Protein AF-A0A0D8XFW4-F1 (afdb_monomer)

Structure (mmCIF, N/CA/C/O backbone):
data_AF-A0A0D8XFW4-F1
#
_entry.id   AF-A0A0D8XFW4-F1
#
loop_
_atom_site.group_PDB
_atom_site.id
_atom_site.type_symbol
_atom_site.label_atom_id
_atom_site.label_alt_id
_atom_site.label_comp_id
_atom_site.label_asym_id
_atom_site.label_entity_id
_atom_site.label_seq_id
_atom_site.pdbx_PDB_ins_code
_atom_site.Cartn_x
_atom_site.Cartn_y
_atom_site.Cartn_z
_atom_site.occupancy
_atom_site.B_iso_or_equiv
_atom_site.auth_seq_id
_atom_site.auth_comp_id
_atom_site.auth_asym_id
_atom_site.auth_atom_id
_atom_site.pdbx_PDB_model_num
ATOM 1 N N . MET A 1 1 ? -18.608 -43.214 110.102 1.00 55.38 1 MET A N 1
ATOM 2 C CA . MET A 1 1 ? -19.696 -42.332 109.625 1.00 55.38 1 MET A CA 1
ATOM 3 C C . MET A 1 1 ? -19.185 -41.129 108.829 1.00 55.38 1 MET A C 1
ATOM 5 O O . MET A 1 1 ? -19.744 -40.874 107.776 1.00 55.38 1 MET A O 1
ATOM 9 N N . GLU A 1 2 ? -18.109 -40.437 109.227 1.00 53.78 2 GLU A N 1
ATOM 10 C CA . GLU A 1 2 ? -17.589 -39.275 108.461 1.00 53.78 2 GLU A CA 1
ATOM 11 C C . GLU A 1 2 ? -17.028 -39.609 107.062 1.00 53.78 2 GLU A C 1
ATOM 13 O O . GLU A 1 2 ? -17.211 -38.836 106.124 1.00 53.78 2 GLU A O 1
ATOM 18 N N . LYS A 1 3 ? -16.398 -40.781 106.877 1.00 59.72 3 LYS A N 1
ATOM 19 C CA . LYS A 1 3 ? -15.856 -41.210 105.569 1.00 59.72 3 LYS A CA 1
ATOM 20 C C . LYS A 1 3 ? -16.930 -41.433 104.490 1.00 59.72 3 LYS A C 1
ATOM 22 O O . LYS A 1 3 ? -16.680 -41.124 103.330 1.00 59.72 3 LYS A O 1
ATOM 27 N N . ASP A 1 4 ? -18.119 -41.912 104.863 1.00 61.69 4 ASP A N 1
ATOM 28 C CA . ASP A 1 4 ? -19.220 -42.155 103.913 1.00 61.69 4 ASP A CA 1
ATOM 29 C C . ASP A 1 4 ? -19.925 -40.866 103.482 1.00 61.69 4 ASP A C 1
ATOM 31 O O . ASP A 1 4 ? -20.300 -40.723 102.319 1.00 61.69 4 ASP A O 1
ATOM 35 N N . LEU A 1 5 ? -20.053 -39.893 104.391 1.00 62.81 5 LEU A N 1
ATOM 36 C CA . LEU A 1 5 ? -20.564 -38.559 104.064 1.00 62.81 5 LEU A CA 1
ATOM 37 C C . LEU A 1 5 ? -19.608 -37.819 103.118 1.00 62.81 5 LEU A C 1
ATOM 39 O O . LEU A 1 5 ? -20.055 -37.250 102.127 1.00 62.81 5 LEU A O 1
ATOM 43 N N . SER A 1 6 ? -18.297 -37.901 103.366 1.00 71.12 6 SER A N 1
ATOM 44 C CA . SER A 1 6 ? -17.272 -37.304 102.498 1.00 71.12 6 SER A CA 1
ATOM 45 C C . SER A 1 6 ? -17.263 -37.912 101.087 1.00 71.12 6 SER A C 1
ATOM 47 O O . SER A 1 6 ? -17.221 -37.185 100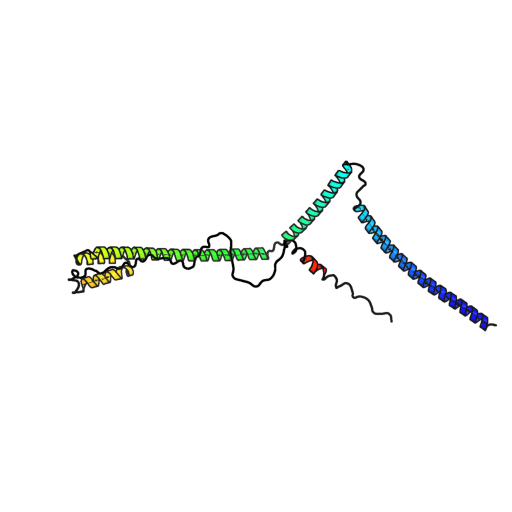.095 1.00 71.12 6 SER A O 1
ATOM 49 N N . ASN A 1 7 ? -17.416 -39.237 100.970 1.00 72.50 7 ASN A N 1
ATOM 50 C CA . ASN A 1 7 ? -17.518 -39.912 99.672 1.00 72.50 7 ASN A CA 1
ATOM 51 C C . ASN A 1 7 ? -18.782 -39.517 98.891 1.00 72.50 7 ASN A C 1
ATOM 53 O O . ASN A 1 7 ? -18.719 -39.329 97.676 1.00 72.50 7 ASN A O 1
ATOM 57 N N . ARG A 1 8 ? -19.924 -39.364 99.573 1.00 75.19 8 ARG A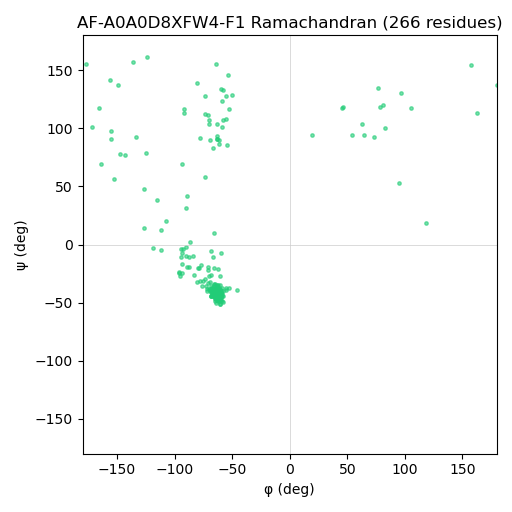 N 1
ATOM 58 C CA . ARG A 1 8 ? -21.192 -38.968 98.942 1.00 75.19 8 ARG A CA 1
ATOM 59 C C . ARG A 1 8 ? -21.154 -37.520 98.449 1.00 75.19 8 ARG A C 1
ATOM 61 O O . ARG A 1 8 ? -21.517 -37.261 97.305 1.00 75.19 8 ARG A O 1
ATOM 68 N N . VAL A 1 9 ? -20.619 -36.611 99.265 1.00 79.06 9 VAL A N 1
ATOM 69 C CA . VAL A 1 9 ? -20.378 -35.211 98.883 1.00 79.06 9 VAL A CA 1
ATOM 70 C C . VAL A 1 9 ? -19.388 -35.132 97.718 1.00 79.06 9 VAL A C 1
ATOM 72 O O . VAL A 1 9 ? -19.630 -34.395 96.769 1.00 79.06 9 VAL A O 1
ATOM 75 N N . GLY A 1 10 ? -18.320 -35.939 97.721 1.00 78.12 10 GLY A N 1
ATOM 76 C CA . GLY A 1 10 ? -17.357 -36.012 96.616 1.00 78.12 10 GLY A CA 1
ATOM 77 C C . GLY A 1 10 ? -17.968 -36.498 95.295 1.00 78.12 10 GLY A C 1
ATOM 78 O O . GLY A 1 10 ? -17.674 -35.941 94.236 1.00 78.12 10 GLY A O 1
ATOM 79 N N . GLN A 1 11 ? -18.865 -37.488 95.340 1.00 82.38 11 GLN A N 1
ATOM 80 C CA . GLN A 1 11 ? -19.599 -37.961 94.160 1.00 82.38 11 GLN A CA 1
ATOM 81 C C . GLN A 1 11 ? -20.588 -36.918 93.624 1.00 82.38 11 GLN A C 1
ATOM 83 O O . GLN A 1 11 ? -20.697 -36.748 92.409 1.00 82.38 11 GLN A O 1
ATOM 88 N N . GLU A 1 12 ? -21.293 -36.201 94.501 1.00 84.94 12 GLU A N 1
ATOM 89 C CA . GLU A 1 12 ? -22.189 -35.108 94.104 1.00 84.94 12 GLU A CA 1
ATOM 90 C C . GLU A 1 12 ? -21.417 -33.936 93.485 1.00 84.94 12 GLU A C 1
ATOM 92 O O . GLU A 1 12 ? -21.826 -33.414 92.447 1.00 84.94 12 GLU A O 1
ATOM 97 N N . LEU A 1 13 ? -20.253 -33.589 94.041 1.00 85.94 13 LEU A N 1
ATOM 98 C CA . LEU A 1 13 ? -19.355 -32.571 93.486 1.00 85.94 13 LEU A CA 1
ATOM 99 C C . LEU A 1 13 ? -18.828 -32.971 92.101 1.00 85.94 13 LEU A C 1
ATOM 101 O O . LEU A 1 13 ? -18.765 -32.135 91.199 1.00 85.94 13 LEU A O 1
ATOM 105 N N . SER A 1 14 ? -18.502 -34.252 91.903 1.00 87.56 14 SER A N 1
ATOM 106 C CA . SER A 1 14 ? -18.076 -34.776 90.600 1.00 87.56 14 SER A CA 1
ATOM 107 C C . SER A 1 14 ? -19.193 -34.683 89.558 1.00 87.56 14 SER A C 1
ATOM 109 O O . SER A 1 14 ? -18.969 -34.158 88.468 1.00 87.56 14 SER A O 1
ATOM 111 N N . LYS A 1 15 ? -20.416 -35.104 89.909 1.00 90.44 15 LYS A N 1
ATOM 112 C CA . LYS A 1 15 ? -21.591 -34.992 89.027 1.00 90.44 15 LYS A CA 1
ATOM 113 C C . LYS A 1 15 ? -21.917 -33.540 88.687 1.00 90.44 15 LYS A C 1
ATOM 115 O O . LYS A 1 15 ? -22.225 -33.225 87.543 1.00 90.44 15 LYS A O 1
ATOM 120 N N . MET A 1 16 ? -21.820 -32.638 89.663 1.00 89.62 16 MET A N 1
ATOM 121 C CA . MET A 1 16 ? -22.050 -31.210 89.446 1.00 89.62 16 MET A CA 1
ATOM 122 C C . MET A 1 16 ? -21.003 -30.607 88.503 1.00 89.62 16 MET A C 1
ATOM 124 O O . MET A 1 16 ? -21.340 -29.806 87.633 1.00 89.62 16 MET A O 1
ATOM 128 N N . LYS A 1 17 ? -19.741 -31.031 88.626 1.00 91.00 17 LYS A N 1
ATOM 129 C CA . LYS A 1 17 ? -18.653 -30.604 87.741 1.00 91.00 17 LYS A CA 1
ATOM 130 C C . LYS A 1 17 ? -18.832 -31.122 86.311 1.00 91.00 17 LYS A C 1
ATOM 132 O O . LYS A 1 17 ? -18.596 -30.372 85.368 1.00 91.00 17 LYS A O 1
ATOM 137 N N . GLU A 1 18 ? -19.284 -32.363 86.142 1.00 91.62 18 GLU A N 1
ATOM 138 C CA . GLU A 1 18 ? -19.646 -32.917 84.829 1.00 91.62 18 GLU A CA 1
ATOM 139 C C . GLU A 1 18 ? -20.817 -32.160 84.196 1.00 91.62 18 GLU A C 1
ATOM 141 O O . GLU A 1 18 ? -20.713 -31.732 83.050 1.00 91.62 18 GLU A O 1
ATOM 146 N N . LEU A 1 19 ? -21.895 -31.908 84.947 1.00 92.62 19 LEU A N 1
ATOM 147 C CA . LEU A 1 19 ? -23.036 -31.124 84.463 1.00 92.62 19 LEU A CA 1
ATOM 148 C C . LEU A 1 19 ? -22.634 -29.699 84.071 1.00 92.62 19 LEU A C 1
ATOM 150 O O . LEU A 1 19 ? -23.070 -29.202 83.034 1.00 92.62 19 LEU A O 1
ATOM 154 N N . TYR A 1 20 ? -21.774 -29.053 84.861 1.00 93.06 20 TYR A N 1
ATOM 155 C CA . TYR A 1 20 ? -21.247 -27.728 84.545 1.00 93.06 20 TYR A CA 1
ATOM 156 C C . TYR A 1 20 ? -20.416 -27.736 83.257 1.00 93.06 20 TYR A C 1
ATOM 158 O O . TYR A 1 20 ? -20.600 -26.874 82.399 1.00 93.06 20 TYR A O 1
ATOM 166 N N . ASN A 1 21 ? -19.533 -28.722 83.087 1.00 91.75 21 ASN A N 1
ATOM 167 C CA . ASN A 1 21 ? -18.728 -28.852 81.874 1.00 91.75 21 ASN A CA 1
ATOM 168 C C . ASN A 1 21 ? -19.597 -29.136 80.642 1.00 91.75 21 ASN A C 1
ATOM 170 O O . ASN A 1 21 ? -19.399 -28.501 79.609 1.00 91.75 21 ASN A O 1
ATOM 174 N N . ASN A 1 22 ? -20.593 -30.016 80.764 1.00 92.62 22 ASN A N 1
ATOM 175 C CA . ASN A 1 22 ? -21.533 -30.320 79.686 1.00 92.62 22 ASN A CA 1
ATOM 176 C C . ASN A 1 22 ? -22.360 -29.086 79.303 1.00 92.62 22 ASN A C 1
ATOM 178 O O . ASN A 1 22 ? -22.476 -28.766 78.124 1.00 92.62 22 ASN A O 1
ATOM 182 N N . SER A 1 23 ? -22.863 -28.345 80.294 1.00 92.06 23 SER A N 1
ATOM 183 C CA . SER A 1 23 ? -23.578 -27.083 80.079 1.00 92.06 23 SER A CA 1
ATOM 184 C C . SER A 1 23 ? -22.691 -26.039 79.393 1.00 92.06 23 SER A C 1
ATOM 186 O O . SER A 1 23 ? -23.100 -25.404 78.427 1.00 92.06 23 SER A O 1
ATOM 188 N N . LYS A 1 24 ? -21.426 -25.919 79.810 1.00 94.31 24 LYS A N 1
ATOM 189 C CA . LYS A 1 24 ? -20.456 -25.004 79.195 1.00 94.31 24 LYS A CA 1
ATOM 190 C C . LYS A 1 24 ? -20.167 -25.347 77.730 1.00 94.31 24 LYS A C 1
ATOM 192 O O . LYS A 1 24 ? -20.006 -24.435 76.923 1.00 94.31 24 LYS A O 1
ATOM 197 N N . VAL A 1 25 ? -20.081 -26.632 77.384 1.00 94.06 25 VAL A N 1
ATOM 198 C CA . VAL A 1 25 ? -19.913 -27.076 75.989 1.00 94.06 25 VAL A CA 1
ATOM 199 C C . VAL A 1 25 ? -21.172 -26.780 75.175 1.00 94.06 25 VAL A C 1
ATOM 201 O O . VAL A 1 25 ? -21.058 -26.220 74.089 1.00 94.06 25 VAL A O 1
ATOM 204 N N . ALA A 1 26 ? -22.357 -27.065 75.722 1.00 93.06 26 ALA A N 1
ATOM 205 C CA . ALA A 1 26 ? -23.628 -26.776 75.061 1.00 93.06 26 ALA A CA 1
ATOM 206 C C . ALA A 1 26 ? -23.821 -25.272 74.800 1.00 93.06 26 ALA A C 1
ATOM 208 O O . ALA A 1 26 ? -24.242 -24.887 73.716 1.00 93.06 26 ALA A O 1
ATOM 209 N N . ILE A 1 27 ? -23.451 -24.408 75.753 1.00 93.69 27 ILE A N 1
ATOM 210 C CA . ILE A 1 27 ? -23.508 -22.948 75.577 1.00 93.69 27 ILE A CA 1
ATOM 211 C C . ILE A 1 27 ? -22.608 -22.504 74.421 1.00 93.69 27 ILE A C 1
ATOM 213 O O . ILE A 1 27 ? -23.045 -21.718 73.589 1.00 93.69 27 ILE A O 1
ATOM 217 N N . LYS A 1 28 ? -21.382 -23.034 74.331 1.00 93.69 28 LYS A N 1
ATOM 218 C CA . LYS A 1 28 ? -20.471 -22.706 73.224 1.00 93.69 28 LYS A CA 1
ATOM 219 C C . LYS A 1 28 ? -21.018 -23.149 71.869 1.00 93.69 28 LYS A C 1
ATOM 221 O O . LYS A 1 28 ? -20.931 -22.389 70.915 1.00 93.69 28 LYS A O 1
ATOM 226 N N . GLN A 1 29 ? -21.591 -24.350 71.798 1.00 93.50 29 GLN A N 1
ATOM 227 C CA . GLN A 1 29 ? -22.217 -24.853 70.572 1.00 93.50 29 GLN A CA 1
ATOM 228 C C . GLN A 1 29 ? -23.387 -23.965 70.140 1.00 93.50 29 GLN A C 1
ATOM 230 O O . GLN A 1 29 ? -23.445 -23.553 68.989 1.00 93.50 29 GLN A O 1
ATOM 235 N N . LEU A 1 30 ? -24.266 -23.594 71.075 1.00 93.69 30 LEU A N 1
ATOM 236 C CA . LEU A 1 30 ? -25.388 -22.694 70.795 1.00 93.69 30 LEU A CA 1
ATOM 237 C C . LEU A 1 30 ? -24.931 -21.296 70.359 1.00 93.69 30 LEU A C 1
ATOM 239 O O . LEU A 1 30 ? -25.583 -20.658 69.537 1.00 93.69 30 LEU A O 1
ATOM 243 N N . GLU A 1 31 ? -23.824 -20.799 70.906 1.00 94.06 31 GLU A N 1
ATOM 244 C CA . GLU A 1 31 ? -23.258 -19.500 70.540 1.00 94.06 31 GLU A CA 1
ATOM 245 C C . GLU A 1 31 ? -22.663 -19.518 69.123 1.00 94.06 31 GLU A C 1
ATOM 247 O O . GLU A 1 31 ? -22.862 -18.580 68.350 1.00 94.06 31 GLU A O 1
ATOM 252 N N . GLU A 1 32 ? -22.015 -20.619 68.743 1.00 93.56 32 GLU A N 1
ATOM 253 C CA . GLU A 1 32 ? -21.506 -20.839 67.390 1.00 93.56 32 GLU A CA 1
ATOM 254 C C . GLU A 1 32 ? -22.642 -21.017 66.371 1.00 93.56 32 GLU A C 1
ATOM 256 O O . GLU A 1 32 ? -22.640 -20.365 65.326 1.00 93.56 32 GLU A O 1
ATOM 261 N N . GLU A 1 33 ? -23.670 -21.803 66.706 1.00 94.62 33 GLU A N 1
ATOM 262 C CA . GLU A 1 33 ? -24.884 -21.940 65.893 1.00 94.62 33 GLU A CA 1
ATOM 263 C C . GLU A 1 33 ? -25.594 -20.596 65.705 1.00 94.62 33 GLU A C 1
ATOM 265 O O . GLU A 1 33 ? -26.004 -20.267 64.592 1.00 94.62 33 GLU A O 1
ATOM 270 N N . LYS A 1 34 ? -25.697 -19.782 66.762 1.00 94.56 34 LYS A N 1
ATOM 271 C CA . LYS A 1 34 ? -26.276 -18.435 66.694 1.00 94.56 34 LYS A CA 1
ATOM 272 C C . LYS A 1 34 ? -25.499 -17.531 65.735 1.00 94.56 34 LYS A C 1
ATOM 274 O O . LYS A 1 34 ? -26.121 -16.808 64.959 1.00 94.56 34 LYS A O 1
ATOM 279 N N . ASN A 1 35 ? -24.168 -17.562 65.775 1.00 93.88 35 ASN A N 1
ATOM 280 C CA . ASN A 1 35 ? -23.339 -16.758 64.875 1.00 93.88 35 ASN A CA 1
ATOM 281 C C . ASN A 1 35 ? -23.513 -17.198 63.417 1.00 93.88 35 ASN A C 1
ATOM 283 O O . ASN A 1 35 ? -23.766 -16.358 62.557 1.00 93.88 35 ASN A O 1
ATOM 287 N N . GLN A 1 36 ? -23.504 -18.508 63.155 1.00 94.31 36 GLN A N 1
ATOM 288 C CA . GLN A 1 36 ? -23.774 -19.047 61.818 1.00 94.31 36 GLN A CA 1
ATOM 289 C C . GLN A 1 36 ? -25.176 -18.678 61.315 1.00 94.31 36 GLN A C 1
ATOM 291 O O . GLN A 1 36 ? -25.368 -18.407 60.128 1.00 94.31 36 GLN A O 1
ATOM 296 N N . LEU A 1 37 ? -26.176 -18.673 62.201 1.00 94.25 37 LEU A N 1
ATOM 297 C CA . LEU A 1 37 ? -27.531 -18.263 61.846 1.00 94.25 37 LEU A CA 1
ATOM 298 C C . LEU A 1 37 ? -27.594 -16.770 61.509 1.00 94.25 37 LEU A C 1
ATOM 300 O O . LEU A 1 37 ? -28.244 -16.407 60.534 1.00 94.25 37 LEU A O 1
ATOM 304 N N . ASN A 1 38 ? -26.901 -15.922 62.271 1.00 94.50 38 ASN A N 1
ATOM 305 C CA . ASN A 1 38 ? -26.831 -14.486 62.007 1.00 94.50 38 ASN A CA 1
ATOM 306 C C . ASN A 1 38 ? -26.165 -14.182 60.659 1.00 94.50 38 ASN A C 1
ATOM 308 O O . ASN A 1 38 ? -26.711 -13.397 59.890 1.00 94.50 38 ASN A O 1
ATOM 312 N N . GLU A 1 39 ? -25.052 -14.844 60.334 1.00 94.56 39 GLU A N 1
ATOM 313 C CA . GLU A 1 39 ? -24.395 -14.701 59.027 1.00 94.56 39 GLU A CA 1
ATOM 314 C C . GLU A 1 39 ? -25.327 -15.111 57.880 1.00 94.56 39 GLU A C 1
ATOM 316 O O . GLU A 1 39 ? -25.438 -14.403 56.879 1.00 94.56 39 GLU A O 1
ATOM 321 N N . LYS A 1 40 ? -26.062 -16.222 58.036 1.00 95.25 40 LYS A N 1
ATOM 322 C CA . LYS A 1 40 ? -27.068 -16.647 57.049 1.00 95.25 40 LYS A CA 1
ATOM 323 C C . LYS A 1 40 ? -28.202 -15.640 56.914 1.00 95.25 40 LYS A C 1
ATOM 325 O O . LYS A 1 40 ? -28.654 -15.392 55.802 1.00 95.25 40 LYS A O 1
ATOM 330 N N . VAL A 1 41 ? -28.674 -15.066 58.019 1.00 94.75 41 VAL A N 1
ATOM 331 C CA . VAL A 1 41 ? -29.709 -14.025 57.998 1.00 94.75 41 VAL A CA 1
ATOM 332 C C . VAL A 1 41 ? -29.204 -12.790 57.258 1.00 94.75 41 VAL A C 1
ATOM 334 O O . VAL A 1 41 ? -29.941 -12.241 56.443 1.00 94.75 41 VAL A O 1
ATOM 337 N N . GLU A 1 42 ? -27.961 -12.374 57.481 1.00 94.12 42 GLU A N 1
ATOM 338 C CA . GLU A 1 42 ? -27.367 -11.216 56.811 1.00 94.12 42 GLU A CA 1
ATOM 339 C C . GLU A 1 42 ? -27.180 -11.460 55.304 1.00 94.12 42 GLU A C 1
ATOM 341 O O . GLU A 1 42 ? -27.575 -10.627 54.486 1.00 94.12 42 GLU A O 1
ATOM 346 N N . GLN A 1 43 ? -26.687 -12.643 54.923 1.00 93.88 43 GLN A N 1
ATOM 347 C CA . GLN A 1 43 ? -26.580 -13.064 53.521 1.00 93.88 43 GLN A CA 1
ATOM 348 C C . GLN A 1 43 ? -27.946 -13.107 52.830 1.00 93.88 43 GLN A C 1
ATOM 350 O O . GLN A 1 43 ? -28.124 -12.478 51.787 1.00 93.88 43 GLN A O 1
ATOM 355 N N . LEU A 1 44 ? -28.929 -13.784 53.430 1.00 93.69 44 LEU A N 1
ATOM 356 C CA . LEU A 1 44 ? -30.284 -13.872 52.882 1.00 93.69 44 LEU A CA 1
ATOM 357 C C . LEU A 1 44 ? -30.957 -12.499 52.800 1.00 93.69 44 LEU A C 1
ATOM 359 O O . LEU A 1 44 ? -31.695 -1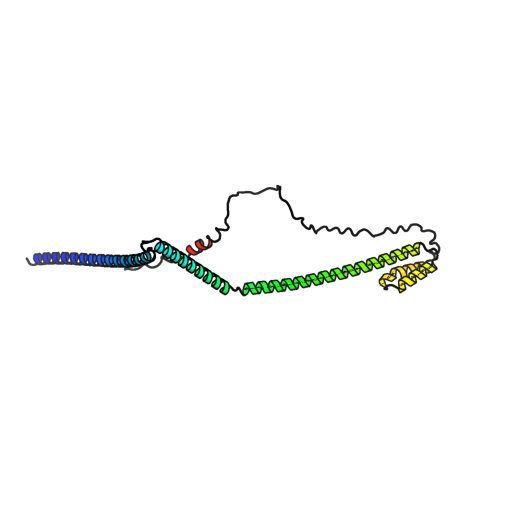2.243 51.855 1.00 93.69 44 LEU A O 1
ATOM 363 N N . SER A 1 45 ? -30.688 -11.599 53.748 1.00 91.44 45 SER A N 1
ATOM 364 C CA . SER A 1 45 ? -31.203 -10.224 53.706 1.00 91.44 45 SER A CA 1
ATOM 365 C C . SER A 1 45 ? -30.608 -9.434 52.537 1.00 91.44 45 SER A C 1
ATOM 367 O O . SER A 1 45 ? -31.327 -8.709 51.852 1.00 91.44 45 SER A O 1
ATOM 369 N N . SER A 1 46 ? -29.312 -9.610 52.265 1.00 91.38 46 SER A N 1
ATOM 370 C CA . SER A 1 46 ? -28.637 -9.006 51.109 1.00 91.38 46 SER A CA 1
ATOM 371 C C . SER A 1 46 ? -29.177 -9.543 49.781 1.00 91.38 46 SER A C 1
ATOM 373 O O . SER A 1 46 ? -29.476 -8.775 48.866 1.00 91.38 46 SER A O 1
ATOM 375 N N . GLU A 1 47 ? -29.358 -10.861 49.674 1.00 89.44 47 GLU A N 1
ATOM 376 C CA . GLU A 1 47 ? -29.966 -11.485 48.496 1.00 89.44 47 GLU A CA 1
ATOM 377 C C . GLU A 1 47 ? -31.416 -11.040 48.296 1.00 89.44 47 GLU A C 1
ATOM 379 O O . GLU A 1 47 ? -31.825 -10.780 47.166 1.00 89.44 47 GLU A O 1
ATOM 384 N N . PHE A 1 48 ? -32.181 -10.893 49.380 1.00 86.25 48 PHE A N 1
ATOM 385 C CA . PHE A 1 48 ? -33.559 -10.420 49.331 1.00 86.25 48 PHE A CA 1
ATOM 386 C C . PHE A 1 48 ? -33.669 -8.986 48.799 1.00 86.25 48 PHE A C 1
ATOM 388 O O . PHE A 1 48 ? -34.533 -8.721 47.965 1.00 86.25 48 PHE A O 1
ATOM 395 N N . GLU A 1 49 ? -32.796 -8.064 49.220 1.00 84.56 49 GLU A N 1
ATOM 396 C CA . GLU A 1 49 ? -32.805 -6.694 48.682 1.00 84.56 49 GLU A CA 1
ATOM 397 C C . GLU A 1 49 ? -32.428 -6.659 47.193 1.00 84.56 49 GLU A C 1
ATOM 399 O O . GLU A 1 49 ? -33.098 -5.977 46.421 1.00 84.56 49 GLU A O 1
ATOM 404 N N . LYS A 1 50 ? -31.465 -7.475 46.743 1.00 85.50 50 LYS A N 1
ATOM 405 C CA . LYS A 1 50 ? -31.170 -7.617 45.302 1.00 85.50 50 LYS A CA 1
ATOM 406 C C . LYS A 1 50 ? -32.367 -8.165 44.522 1.00 85.50 50 LYS A C 1
ATOM 408 O O . LYS A 1 50 ? -32.745 -7.632 43.485 1.00 85.50 50 LYS A O 1
ATOM 413 N N . LEU A 1 51 ? -33.015 -9.202 45.050 1.00 83.69 51 LEU A N 1
ATOM 414 C CA . LEU A 1 51 ? -34.219 -9.787 44.453 1.00 83.69 51 LEU A CA 1
ATOM 415 C C . LEU A 1 51 ? -35.372 -8.788 44.364 1.00 83.69 51 LEU A C 1
ATOM 417 O O . LEU A 1 51 ? -36.149 -8.833 43.417 1.00 83.69 51 LEU A O 1
ATOM 421 N N . LYS A 1 52 ? -35.495 -7.892 45.339 1.00 78.94 52 LYS A N 1
ATOM 422 C CA . LYS A 1 52 ? -36.498 -6.827 45.363 1.00 78.94 52 LYS A CA 1
ATOM 423 C C . LYS A 1 52 ? -36.210 -5.735 44.330 1.00 78.94 52 LYS A C 1
ATOM 425 O O . LYS A 1 52 ? -37.159 -5.187 43.776 1.00 78.94 52 LYS A O 1
ATOM 430 N N . GLU A 1 53 ? -34.942 -5.449 44.036 1.00 74.56 53 GLU A N 1
ATOM 431 C CA . GLU A 1 53 ? -34.550 -4.585 42.913 1.00 74.56 53 GLU A CA 1
ATOM 432 C C . GLU A 1 53 ? -34.877 -5.227 41.553 1.00 74.56 53 GLU A C 1
ATOM 434 O O . GLU A 1 53 ? -35.352 -4.540 40.644 1.00 74.56 53 GLU A O 1
ATOM 439 N N . ASP A 1 54 ? -34.703 -6.547 41.438 1.00 70.94 54 ASP A N 1
ATOM 440 C CA . ASP A 1 54 ? -34.999 -7.324 40.225 1.00 70.94 54 ASP A CA 1
ATOM 441 C C . ASP A 1 54 ? -36.493 -7.655 40.051 1.00 70.94 54 ASP A C 1
ATOM 443 O O . ASP A 1 54 ? -36.960 -7.971 38.946 1.00 70.94 54 ASP A O 1
ATOM 447 N N . GLN A 1 55 ? -37.275 -7.596 41.133 1.00 69.06 55 GLN A N 1
ATOM 448 C CA . GLN A 1 55 ? -38.696 -7.908 41.102 1.00 69.06 55 GLN A CA 1
ATOM 449 C C . GLN A 1 55 ? -39.455 -6.807 40.359 1.00 69.06 55 GLN A C 1
ATOM 451 O O . GLN A 1 55 ? -39.628 -5.684 40.833 1.00 69.06 55 GLN A O 1
ATOM 456 N N . ARG A 1 56 ? -39.972 -7.153 39.176 1.00 64.31 56 ARG A N 1
ATOM 457 C CA . ARG A 1 56 ? -40.833 -6.250 38.408 1.00 64.31 56 ARG A CA 1
ATOM 458 C C . ARG A 1 56 ? -42.079 -5.884 39.230 1.00 64.31 56 ARG A C 1
ATOM 460 O O . ARG A 1 56 ? -42.727 -6.792 39.760 1.00 64.31 56 ARG A O 1
ATOM 467 N N . PRO A 1 57 ? -42.463 -4.596 39.297 1.00 66.88 57 PRO A N 1
ATOM 468 C CA . PRO A 1 57 ? -43.725 -4.189 39.900 1.00 66.88 57 PRO A CA 1
ATOM 469 C C . PRO A 1 57 ? -44.900 -4.947 39.276 1.00 66.88 57 PRO A C 1
ATOM 471 O O . PRO A 1 57 ? -44.895 -5.246 38.080 1.00 66.88 57 PRO A O 1
ATOM 474 N N . SER A 1 58 ? -45.923 -5.244 40.078 1.00 65.31 58 SER A N 1
ATOM 475 C CA . SER A 1 58 ? -47.155 -5.870 39.590 1.00 65.31 58 SER A CA 1
ATOM 476 C C . SER A 1 58 ? -47.793 -4.992 38.511 1.00 65.31 58 SER A C 1
ATOM 478 O O . SER A 1 58 ? -48.403 -3.974 38.822 1.00 65.31 58 SER A O 1
ATOM 480 N N . ILE A 1 59 ? -47.703 -5.428 37.257 1.00 62.28 59 ILE A N 1
ATOM 481 C CA . ILE A 1 59 ? -48.315 -4.770 36.103 1.00 62.28 59 ILE A CA 1
ATOM 482 C C . ILE A 1 59 ? -49.833 -4.953 36.199 1.00 62.28 59 ILE A C 1
ATOM 484 O O . ILE A 1 59 ? -50.346 -6.054 36.001 1.00 62.28 59 ILE A O 1
ATOM 488 N N . ARG A 1 60 ? -50.561 -3.885 36.529 1.00 68.75 60 ARG A N 1
ATOM 489 C CA . ARG A 1 60 ? -52.031 -3.863 36.598 1.00 68.75 60 ARG A CA 1
ATOM 490 C C . ARG A 1 60 ? -52.651 -3.388 35.291 1.00 68.75 60 ARG A C 1
ATOM 492 O O . ARG A 1 60 ? -53.797 -3.727 35.004 1.00 68.75 60 ARG A O 1
ATOM 499 N N . THR A 1 61 ? -51.906 -2.624 34.494 1.00 76.75 61 THR A N 1
ATOM 500 C CA . THR A 1 61 ? -52.372 -2.083 33.212 1.00 76.75 61 THR A CA 1
ATOM 501 C C . THR A 1 61 ? -51.324 -2.213 32.105 1.00 76.75 61 THR A C 1
ATOM 503 O O . THR A 1 61 ? -50.121 -2.271 32.348 1.00 76.75 61 THR A O 1
ATOM 506 N N . GLU A 1 62 ? -51.777 -2.211 30.850 1.00 81.06 62 GLU A N 1
ATOM 507 C CA . GLU A 1 62 ? -50.896 -2.242 29.672 1.00 81.06 62 GLU A CA 1
ATOM 508 C C . GLU A 1 62 ? -49.957 -1.018 29.603 1.00 81.06 62 GLU A C 1
ATOM 510 O O . GLU A 1 62 ? -48.852 -1.104 29.070 1.00 81.06 62 GLU A O 1
ATOM 515 N N . LEU A 1 63 ? -50.355 0.119 30.187 1.00 84.75 63 LEU A N 1
ATOM 516 C CA . LEU A 1 63 ? -49.516 1.317 30.264 1.00 84.75 63 LEU A CA 1
ATOM 517 C C . LEU A 1 63 ? -48.295 1.099 31.170 1.00 84.75 63 LEU A C 1
ATOM 519 O O . LEU A 1 63 ? -47.178 1.440 30.785 1.00 84.75 63 LEU A O 1
ATOM 523 N N . GLU A 1 64 ? -48.492 0.480 32.334 1.00 81.06 64 GLU A N 1
ATOM 524 C CA . GLU A 1 64 ? -47.407 0.128 33.261 1.00 81.06 64 GLU A CA 1
ATOM 525 C C . GLU A 1 64 ? -46.458 -0.901 32.638 1.00 81.06 64 GLU A C 1
ATOM 527 O O . GLU A 1 64 ? -45.241 -0.790 32.782 1.00 81.06 64 GLU A O 1
ATOM 532 N N . ARG A 1 65 ? -46.997 -1.853 31.860 1.00 81.75 65 ARG A N 1
ATOM 533 C CA . ARG A 1 65 ? -46.187 -2.819 31.101 1.00 81.75 65 ARG A CA 1
ATOM 534 C C . ARG A 1 65 ? -45.242 -2.121 30.133 1.00 81.75 65 ARG A C 1
ATOM 536 O O . ARG A 1 65 ? -44.060 -2.453 30.079 1.00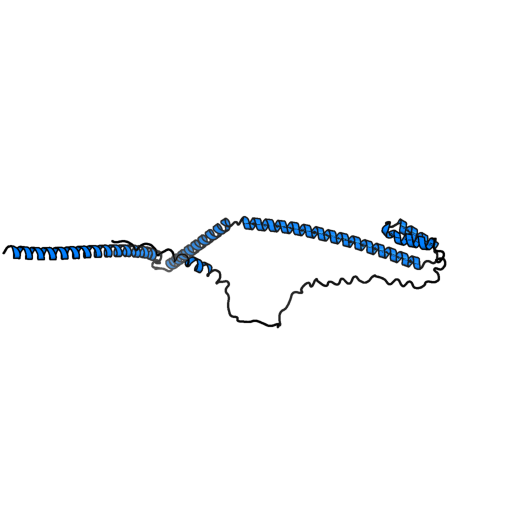 81.75 65 ARG A O 1
ATOM 543 N N . ARG A 1 66 ? -45.771 -1.170 29.358 1.00 86.75 66 ARG A N 1
ATOM 544 C CA . ARG A 1 66 ? -44.989 -0.404 28.382 1.00 86.75 66 ARG A CA 1
ATOM 545 C C . ARG A 1 66 ? -43.964 0.490 29.060 1.00 86.75 66 ARG A C 1
ATOM 547 O O . ARG A 1 66 ? -42.856 0.598 28.553 1.00 86.75 66 ARG A O 1
ATOM 554 N N . TYR A 1 67 ? -44.313 1.098 30.192 1.00 88.75 67 TYR A N 1
ATOM 555 C CA . TYR A 1 67 ? -43.384 1.910 30.973 1.00 88.75 67 TYR A CA 1
ATOM 556 C C . TYR A 1 67 ? -42.191 1.086 31.477 1.00 88.75 67 TYR A C 1
ATOM 558 O O . TYR A 1 67 ? -41.047 1.483 31.264 1.00 88.75 67 TYR A O 1
ATOM 566 N N . GLU A 1 68 ? -42.437 -0.086 32.070 1.00 85.69 68 GLU A N 1
ATOM 567 C CA . GLU A 1 68 ? -41.361 -0.955 32.563 1.00 85.69 68 GLU A CA 1
ATOM 568 C C . GLU A 1 68 ? -40.519 -1.561 31.430 1.00 85.69 68 GLU A C 1
ATOM 570 O O . GLU A 1 68 ? -39.298 -1.654 31.559 1.00 85.69 68 GLU A O 1
ATOM 575 N N . ASP A 1 69 ? -41.122 -1.903 30.283 1.00 86.38 69 ASP A N 1
ATOM 576 C CA . ASP A 1 69 ? -40.362 -2.305 29.088 1.00 86.38 69 ASP A CA 1
ATOM 577 C C . ASP A 1 69 ? -39.439 -1.177 28.605 1.00 86.38 69 ASP A C 1
ATOM 579 O O . ASP A 1 69 ? -38.254 -1.399 28.345 1.00 86.38 69 ASP A O 1
ATOM 583 N N . LEU A 1 70 ? -39.954 0.056 28.544 1.00 92.44 70 LEU A N 1
ATOM 584 C CA . LEU A 1 70 ? -39.170 1.214 28.126 1.00 92.44 70 LEU A CA 1
ATOM 585 C C . LEU A 1 70 ? -38.018 1.492 29.096 1.00 92.44 70 LEU A C 1
ATOM 587 O O . LEU A 1 70 ? -36.889 1.709 28.660 1.00 92.44 70 LEU A O 1
ATOM 591 N N . ARG A 1 71 ? -38.291 1.447 30.403 1.00 91.00 71 ARG A N 1
ATOM 592 C CA . ARG A 1 71 ? -37.298 1.631 31.467 1.00 91.00 71 ARG A CA 1
ATOM 593 C C . ARG A 1 71 ? -36.201 0.571 31.393 1.00 91.00 71 ARG A C 1
ATOM 595 O O . ARG A 1 71 ? -35.022 0.915 31.436 1.00 91.00 71 ARG A O 1
ATOM 602 N N . TYR A 1 72 ? -36.565 -0.702 31.236 1.00 89.00 72 TYR A N 1
ATOM 603 C CA . TYR A 1 72 ? -35.600 -1.795 31.107 1.00 89.00 72 TYR A CA 1
ATOM 604 C C . TYR A 1 72 ? -34.720 -1.636 29.859 1.00 89.00 72 TYR A C 1
ATOM 606 O O . TYR A 1 72 ? -33.492 -1.749 29.929 1.00 89.00 72 TYR A O 1
ATOM 614 N N . ARG A 1 73 ? -35.333 -1.316 28.713 1.00 94.12 73 ARG A N 1
ATOM 615 C CA . ARG A 1 73 ? -34.612 -1.066 27.457 1.00 94.12 73 ARG A CA 1
ATOM 616 C C . ARG A 1 73 ? -33.682 0.136 27.566 1.00 94.12 73 ARG A C 1
ATOM 618 O O . ARG A 1 73 ? -32.572 0.077 27.042 1.00 94.12 73 ARG A O 1
ATOM 625 N N . LEU A 1 74 ? -34.111 1.188 28.260 1.00 95.38 74 LEU A N 1
ATOM 626 C CA . LEU A 1 74 ? -33.299 2.371 28.521 1.00 95.38 74 LEU A CA 1
ATOM 627 C C . LEU A 1 74 ? -32.087 2.029 29.391 1.00 95.38 74 LEU A C 1
ATOM 629 O O . LEU A 1 74 ? -30.971 2.335 28.988 1.00 95.38 74 LEU A O 1
ATOM 633 N N . ASN A 1 75 ? -32.273 1.338 30.519 1.00 94.75 75 ASN A N 1
ATOM 634 C CA . ASN A 1 75 ? -31.152 0.913 31.365 1.00 94.75 75 ASN A CA 1
ATOM 635 C C . ASN A 1 75 ? -30.162 0.030 30.599 1.00 94.75 75 ASN A C 1
ATOM 637 O O . ASN A 1 75 ? -28.959 0.272 30.633 1.00 94.75 75 ASN A O 1
ATOM 641 N N . THR A 1 76 ? -30.666 -0.929 29.819 1.00 92.69 76 THR A N 1
ATOM 642 C CA . THR A 1 76 ? -29.820 -1.789 28.978 1.00 92.69 76 THR A CA 1
ATOM 643 C C . THR A 1 76 ? -29.028 -0.977 27.948 1.00 92.69 76 THR A C 1
ATOM 645 O O . THR A 1 76 ? -27.868 -1.279 27.663 1.00 92.69 76 THR A O 1
ATOM 648 N N . ALA A 1 77 ? -29.645 0.051 27.358 1.00 94.88 77 ALA A N 1
ATOM 649 C CA . ALA A 1 77 ? -28.971 0.940 26.420 1.00 94.88 77 ALA A CA 1
ATOM 650 C C . ALA A 1 77 ? -27.898 1.790 27.117 1.00 94.88 77 ALA A C 1
ATOM 652 O O . ALA A 1 77 ? -26.791 1.899 26.594 1.00 94.88 77 ALA A O 1
ATOM 653 N N . LEU A 1 78 ? -28.188 2.328 28.304 1.00 95.69 78 LEU A N 1
ATOM 654 C CA . LEU A 1 78 ? -27.244 3.119 29.096 1.00 95.69 78 LEU A CA 1
ATOM 655 C C . LEU A 1 78 ? -26.023 2.295 29.525 1.00 95.69 78 LEU A C 1
ATOM 657 O O . LEU A 1 78 ? -24.895 2.755 29.371 1.00 95.69 78 LEU A O 1
ATOM 661 N N . GLU A 1 79 ? -26.213 1.049 29.963 1.00 94.25 79 GLU A N 1
ATOM 662 C CA . GLU A 1 79 ? -25.096 0.148 30.276 1.00 94.25 79 GLU A CA 1
ATOM 663 C C . GLU A 1 79 ? -24.219 -0.147 29.054 1.00 94.25 79 GLU A C 1
ATOM 665 O O . GLU A 1 79 ? -22.993 -0.222 29.163 1.00 94.25 79 GLU A O 1
ATOM 670 N N . LYS A 1 80 ? -24.829 -0.322 27.875 1.00 95.06 80 LYS A N 1
ATOM 671 C CA . LYS A 1 80 ? -24.084 -0.515 26.623 1.00 95.06 80 LYS A CA 1
ATOM 672 C C . LYS A 1 80 ? -23.290 0.732 26.243 1.00 95.06 80 LYS A C 1
ATOM 674 O O . LYS A 1 80 ? -22.133 0.594 25.862 1.00 95.06 80 LYS A O 1
ATOM 679 N N . ILE A 1 81 ? -23.882 1.920 26.376 1.00 95.31 81 ILE A N 1
ATOM 680 C CA . ILE A 1 81 ? -23.192 3.196 26.138 1.00 95.31 81 ILE A CA 1
ATOM 681 C C . ILE A 1 81 ? -21.979 3.306 27.059 1.00 95.31 81 ILE A C 1
ATOM 683 O O . ILE A 1 81 ? -20.874 3.500 26.566 1.00 95.31 81 ILE A O 1
ATOM 687 N N . HIS A 1 82 ? -22.154 3.063 28.358 1.00 94.12 82 HIS A N 1
ATOM 688 C CA . HIS A 1 82 ? -21.054 3.136 29.315 1.00 94.12 82 HIS A CA 1
ATOM 689 C C . HIS A 1 82 ? -19.919 2.147 28.992 1.00 94.12 82 HIS A C 1
ATOM 691 O O . HIS A 1 82 ? -18.739 2.493 29.046 1.00 94.12 82 HIS A O 1
ATOM 697 N N . LYS A 1 83 ? -20.256 0.919 28.571 1.00 92.12 83 LYS A N 1
ATOM 698 C CA . LYS A 1 83 ? -19.260 -0.054 28.089 1.00 92.12 83 LYS A CA 1
ATOM 699 C C . LYS A 1 83 ? -18.497 0.459 26.867 1.00 92.12 83 LYS A C 1
ATOM 701 O O . LYS A 1 83 ? -17.280 0.303 26.814 1.00 92.12 83 LYS A O 1
ATOM 706 N N . TYR A 1 84 ? -19.181 1.066 25.897 1.00 94.19 84 TYR A N 1
ATOM 707 C CA . TYR A 1 84 ? -18.518 1.641 24.725 1.00 94.19 84 TYR A CA 1
ATOM 708 C C . TYR A 1 84 ? -17.644 2.844 25.080 1.00 94.19 84 TYR A C 1
ATOM 710 O O . TYR A 1 84 ? -16.547 2.957 24.543 1.00 94.19 84 TYR A O 1
ATOM 718 N N . GLU A 1 85 ? -18.072 3.699 26.006 1.00 92.12 85 GLU A N 1
ATOM 719 C CA . GLU A 1 85 ? -17.267 4.819 26.502 1.00 92.12 85 GLU A CA 1
ATOM 720 C C . GLU A 1 85 ? -15.956 4.337 27.130 1.00 92.12 85 GLU A C 1
ATOM 722 O O . GLU A 1 85 ? -14.898 4.859 26.788 1.00 92.12 85 GLU A O 1
ATOM 727 N N . LEU A 1 86 ? -15.994 3.285 27.956 1.00 88.31 86 LEU A N 1
ATOM 728 C CA . LEU A 1 86 ? -14.790 2.677 28.535 1.00 88.31 86 LEU A CA 1
ATOM 729 C C . LEU A 1 86 ? -13.850 2.106 27.465 1.00 88.31 86 LEU A C 1
ATOM 731 O O . LEU A 1 86 ? -12.635 2.292 27.547 1.00 88.31 86 LEU A O 1
ATOM 735 N N . VAL A 1 87 ? -14.396 1.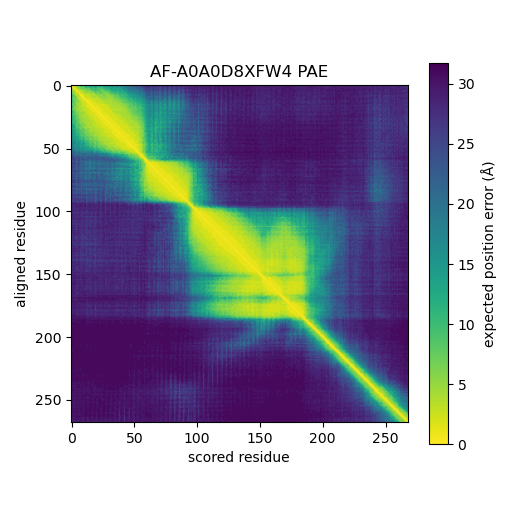444 26.439 1.00 82.19 87 VAL A N 1
ATOM 736 C CA . VAL A 1 87 ? -13.601 0.940 25.307 1.00 82.19 87 VAL A CA 1
ATOM 737 C C . VAL A 1 87 ? -12.970 2.098 24.537 1.00 82.19 87 VAL A C 1
ATOM 739 O O . VAL A 1 87 ? -11.771 2.064 24.272 1.00 82.19 87 VAL A O 1
ATOM 742 N N . ILE A 1 88 ? -13.727 3.154 24.239 1.00 82.31 88 ILE A N 1
ATOM 743 C CA . ILE A 1 88 ? -13.221 4.350 23.555 1.00 82.31 88 ILE A CA 1
ATOM 744 C C . ILE A 1 88 ? -12.146 5.048 24.395 1.00 82.31 88 ILE A C 1
ATOM 746 O O . ILE A 1 88 ? -11.123 5.451 23.851 1.00 82.31 88 ILE A O 1
ATOM 750 N N . GLU A 1 89 ? -12.329 5.180 25.708 1.00 82.62 89 GLU A N 1
ATOM 751 C CA . GLU A 1 89 ? -11.307 5.736 26.596 1.00 82.62 89 GLU A CA 1
ATOM 752 C C . GLU A 1 89 ? -10.046 4.879 26.631 1.00 82.62 89 GLU A C 1
ATOM 754 O O . GLU A 1 89 ? -8.946 5.425 26.605 1.00 82.62 89 GLU A O 1
ATOM 759 N N . SER A 1 90 ? -10.181 3.552 26.674 1.00 78.62 90 SER A N 1
ATOM 760 C CA . SER A 1 90 ? -9.031 2.648 26.615 1.00 78.62 90 SER A CA 1
ATOM 761 C C . SER A 1 90 ? -8.305 2.735 25.271 1.00 78.62 90 SER A C 1
ATOM 763 O O . SER A 1 90 ? -7.082 2.789 25.263 1.00 78.62 90 SER A O 1
ATOM 765 N N . ALA A 1 91 ? -9.040 2.866 24.161 1.00 69.81 91 ALA A N 1
ATOM 766 C CA . ALA A 1 91 ? -8.492 3.036 22.818 1.00 69.81 91 ALA A CA 1
ATOM 767 C C . ALA A 1 91 ? -7.785 4.391 22.635 1.00 69.81 91 ALA A C 1
ATOM 769 O O . ALA A 1 91 ? -6.746 4.474 21.988 1.00 69.81 91 ALA A O 1
ATOM 770 N N . LYS A 1 92 ? -8.323 5.457 23.242 1.00 73.06 92 LYS A N 1
ATOM 771 C CA . LYS A 1 92 ? -7.686 6.784 23.298 1.00 73.06 92 LYS A CA 1
ATOM 772 C C . LYS A 1 92 ? -6.436 6.780 24.175 1.00 73.06 92 LYS A C 1
ATOM 774 O O . LYS A 1 92 ? -5.440 7.396 23.829 1.00 73.06 92 LYS A O 1
ATOM 779 N N . LYS A 1 93 ? -6.468 6.069 25.306 1.00 70.25 93 LYS A N 1
ATOM 780 C CA . LYS A 1 93 ? -5.285 5.848 26.156 1.00 70.25 93 LYS A CA 1
ATOM 781 C C . LYS A 1 93 ? -4.255 4.947 25.469 1.00 70.25 93 LYS A C 1
ATOM 783 O O . LYS A 1 93 ? -3.072 5.070 25.757 1.00 70.25 93 LYS A O 1
ATOM 788 N N . SER A 1 94 ? -4.694 4.083 24.552 1.00 58.38 94 SER A N 1
ATOM 789 C CA . SER A 1 94 ? -3.849 3.302 23.651 1.00 58.38 94 SER A CA 1
ATOM 790 C C . SER A 1 94 ? -3.561 4.024 22.332 1.00 58.38 94 SER A C 1
ATOM 792 O O . SER A 1 94 ? -3.377 3.356 21.311 1.00 58.38 94 SER A O 1
ATOM 794 N N . GLU A 1 95 ? -3.495 5.362 22.320 1.00 58.44 95 GLU A N 1
ATOM 795 C CA . GLU A 1 95 ? -2.640 6.068 21.362 1.00 58.44 95 GLU A CA 1
ATOM 796 C C . GLU A 1 95 ? -1.222 5.498 21.526 1.00 58.44 95 GLU A C 1
ATOM 798 O O . GLU A 1 95 ? -0.412 5.970 22.319 1.00 58.44 95 GLU A O 1
ATOM 803 N N . ASN A 1 96 ? -0.959 4.390 20.830 1.00 61.56 96 ASN A N 1
ATOM 804 C CA . ASN A 1 96 ? 0.331 3.739 20.730 1.00 61.56 96 ASN A CA 1
ATOM 805 C C . ASN A 1 96 ? 1.231 4.712 19.974 1.00 61.56 96 ASN A C 1
ATOM 807 O O . ASN A 1 96 ? 1.398 4.598 18.759 1.00 61.56 96 ASN A O 1
ATOM 811 N N . THR A 1 97 ? 1.802 5.677 20.689 1.00 61.88 97 THR A N 1
ATOM 812 C CA . THR A 1 97 ? 2.880 6.544 20.206 1.00 61.88 97 THR A CA 1
ATOM 813 C C . THR A 1 97 ? 3.941 5.708 19.502 1.00 61.88 97 THR A C 1
ATOM 815 O O . THR A 1 97 ? 4.341 6.044 18.398 1.00 61.88 97 THR A O 1
ATOM 818 N N . THR A 1 98 ? 4.251 4.524 20.032 1.00 70.38 98 THR A N 1
ATOM 819 C CA . THR A 1 98 ? 5.161 3.553 19.415 1.00 70.38 98 THR A CA 1
ATOM 820 C C . THR A 1 98 ? 4.701 3.057 18.036 1.00 70.38 98 THR A C 1
ATOM 822 O O . THR A 1 98 ? 5.512 2.955 17.126 1.00 70.38 98 THR A O 1
ATOM 825 N N . TYR A 1 99 ? 3.411 2.768 17.833 1.00 74.00 99 TYR A N 1
ATOM 826 C CA . TYR A 1 99 ? 2.896 2.333 16.523 1.00 74.00 99 TYR A CA 1
ATOM 827 C C . TYR A 1 99 ? 2.863 3.493 15.522 1.00 74.00 99 TYR A C 1
ATOM 829 O O . TYR A 1 99 ? 3.210 3.318 14.357 1.00 74.00 99 TYR A O 1
ATOM 837 N N . SER A 1 100 ? 2.502 4.691 15.990 1.00 78.50 100 SER A N 1
ATOM 838 C CA . SER A 1 100 ? 2.555 5.911 15.182 1.00 78.50 100 SER A CA 1
ATOM 839 C C . SER A 1 100 ? 3.989 6.259 14.764 1.00 78.50 100 SER A C 1
ATOM 841 O O . SER A 1 100 ? 4.211 6.648 13.622 1.00 78.50 100 SER A O 1
ATOM 843 N N . GLU A 1 101 ? 4.963 6.097 15.660 1.00 82.38 101 GLU A N 1
ATOM 844 C CA . GLU A 1 101 ? 6.389 6.311 15.393 1.00 82.38 101 GLU A CA 1
ATOM 845 C C . GLU A 1 101 ? 6.940 5.289 14.391 1.00 82.38 101 GLU A C 1
ATOM 847 O O . GLU A 1 101 ? 7.658 5.672 13.468 1.00 82.38 101 GLU A O 1
ATOM 852 N N . VAL A 1 102 ? 6.560 4.010 14.516 1.00 87.06 102 VAL A N 1
ATOM 853 C CA . VAL A 1 102 ? 6.935 2.954 13.558 1.00 87.06 102 VAL A CA 1
ATOM 854 C C . VAL A 1 102 ? 6.364 3.250 12.171 1.00 87.06 102 VAL A C 1
ATOM 856 O O . VAL A 1 102 ? 7.111 3.275 11.200 1.00 87.06 102 VAL A O 1
ATOM 859 N N . LEU A 1 103 ? 5.074 3.582 12.070 1.00 87.12 103 LEU A N 1
ATOM 860 C CA . LEU A 1 103 ? 4.455 3.990 10.802 1.00 87.12 103 LEU A CA 1
ATOM 861 C C . LEU A 1 103 ? 5.130 5.219 10.188 1.00 87.12 103 LEU A C 1
ATOM 863 O O . LEU A 1 103 ? 5.271 5.315 8.970 1.00 87.12 103 LEU A O 1
ATOM 867 N N . GLN A 1 104 ? 5.545 6.172 11.021 1.00 87.00 104 GLN A N 1
ATOM 868 C CA . GLN A 1 104 ? 6.243 7.365 10.563 1.00 87.00 104 GLN A CA 1
ATOM 869 C C . GLN A 1 104 ? 7.652 7.034 10.050 1.00 87.00 104 GLN A C 1
ATOM 871 O O . GLN A 1 104 ? 8.062 7.589 9.029 1.00 87.00 104 GLN A O 1
ATOM 876 N N . GLN A 1 105 ? 8.369 6.112 10.699 1.00 93.00 105 GLN A N 1
ATOM 877 C CA . GLN A 1 105 ? 9.651 5.600 10.209 1.00 93.00 105 GLN A CA 1
ATOM 878 C C . GLN A 1 105 ? 9.495 4.820 8.901 1.00 93.00 105 GLN A C 1
ATOM 880 O O . GLN A 1 105 ? 10.235 5.090 7.957 1.00 93.00 105 GLN A O 1
ATOM 885 N N . ASP A 1 106 ? 8.509 3.929 8.800 1.00 92.38 106 ASP A N 1
ATOM 886 C CA . ASP A 1 106 ? 8.228 3.171 7.575 1.00 92.38 106 ASP A CA 1
ATOM 887 C C . ASP A 1 106 ? 7.892 4.108 6.409 1.00 92.38 106 ASP A C 1
ATOM 889 O O . ASP A 1 106 ? 8.359 3.923 5.285 1.00 92.38 106 ASP A O 1
ATOM 893 N N . LEU A 1 107 ? 7.134 5.175 6.672 1.00 94.75 107 LEU A N 1
ATOM 894 C CA . LEU A 1 107 ? 6.802 6.185 5.671 1.00 94.75 107 LEU A CA 1
ATOM 895 C C . LEU A 1 107 ? 8.050 6.941 5.186 1.00 94.75 107 LEU A C 1
ATOM 897 O O . LEU A 1 107 ? 8.161 7.225 3.992 1.00 94.75 107 LEU A O 1
ATOM 901 N N . ILE A 1 108 ? 8.995 7.252 6.078 1.00 95.06 108 ILE A N 1
ATOM 902 C CA . ILE A 1 108 ? 10.282 7.862 5.706 1.00 95.06 108 ILE A CA 1
ATOM 903 C C . ILE A 1 108 ? 11.097 6.893 4.845 1.00 95.06 108 ILE A C 1
ATOM 905 O O . ILE A 1 108 ? 11.526 7.276 3.758 1.00 95.06 108 ILE A O 1
ATOM 909 N N . GLN A 1 109 ? 11.232 5.633 5.265 1.00 95.19 109 GLN A N 1
ATOM 910 C CA . GLN A 1 109 ? 11.964 4.614 4.505 1.00 95.19 109 GLN A CA 1
ATOM 911 C C . GLN A 1 109 ? 11.362 4.396 3.112 1.00 95.19 109 GLN A C 1
ATOM 913 O O . GLN A 1 109 ? 12.090 4.311 2.125 1.00 95.19 109 GLN A O 1
ATOM 918 N N . LEU A 1 110 ? 10.030 4.365 3.002 1.00 95.56 110 LEU A N 1
ATOM 919 C CA . LEU A 1 110 ? 9.339 4.247 1.717 1.00 95.56 110 LEU A CA 1
ATOM 920 C C . LEU A 1 110 ? 9.589 5.453 0.809 1.00 95.56 110 LEU A C 1
ATOM 922 O O . LEU A 1 110 ? 9.761 5.277 -0.396 1.00 95.56 110 LEU A O 1
ATOM 926 N N . LYS A 1 111 ? 9.639 6.670 1.363 1.00 96.44 111 LYS A N 1
ATOM 927 C CA . LYS A 1 111 ? 9.979 7.874 0.593 1.00 96.44 111 LYS A CA 1
ATOM 928 C C . LYS A 1 111 ? 11.414 7.833 0.081 1.00 96.44 111 LYS A C 1
ATOM 930 O O . LYS A 1 111 ? 11.627 8.086 -1.100 1.00 96.44 111 LYS A O 1
ATOM 935 N N . GLU A 1 112 ? 12.371 7.478 0.934 1.00 96.25 112 GLU A N 1
ATOM 936 C CA . GLU A 1 112 ? 13.784 7.353 0.554 1.00 96.25 112 GLU A CA 1
ATOM 937 C C . GLU A 1 112 ? 13.989 6.267 -0.509 1.00 96.25 112 GLU A C 1
ATOM 939 O O . GLU A 1 112 ? 14.706 6.470 -1.493 1.00 96.25 112 GLU A O 1
ATOM 944 N N . TYR A 1 113 ? 13.316 5.124 -0.351 1.00 97.12 113 TYR A N 1
ATOM 945 C CA . TYR A 1 113 ? 13.340 4.046 -1.331 1.00 97.12 113 TYR A CA 1
ATOM 946 C C . TYR A 1 113 ? 12.732 4.476 -2.672 1.00 97.12 113 TYR A C 1
ATOM 948 O O . TYR A 1 113 ? 13.310 4.195 -3.723 1.00 97.12 113 TYR A O 1
ATOM 956 N N . ASN A 1 114 ? 11.608 5.197 -2.653 1.00 97.38 114 ASN A N 1
ATOM 957 C CA . ASN A 1 114 ? 10.984 5.700 -3.873 1.00 97.38 114 ASN A CA 1
ATOM 958 C C . ASN A 1 114 ? 11.872 6.734 -4.585 1.00 97.38 114 ASN A C 1
ATOM 960 O O . ASN A 1 114 ? 12.067 6.645 -5.793 1.00 97.38 114 ASN A O 1
ATOM 964 N N . GLU A 1 115 ? 12.496 7.651 -3.843 1.00 97.06 115 GLU A N 1
ATOM 965 C CA . GLU A 1 115 ? 13.450 8.612 -4.408 1.00 97.06 115 GLU A CA 1
ATOM 966 C C . GLU A 1 115 ? 14.666 7.897 -5.026 1.00 97.06 115 GLU A C 1
ATOM 968 O O . GLU A 1 115 ? 15.163 8.268 -6.089 1.00 97.06 115 GLU A O 1
ATOM 973 N N . HIS A 1 116 ? 15.146 6.821 -4.396 1.00 97.19 116 HIS A N 1
ATOM 974 C CA . HIS A 1 116 ? 16.207 5.998 -4.966 1.00 97.19 116 HIS A CA 1
ATOM 975 C C . HIS A 1 116 ? 15.778 5.310 -6.272 1.00 97.19 116 HIS A C 1
ATOM 977 O O . HIS A 1 116 ? 16.551 5.308 -7.233 1.00 97.19 116 HIS A O 1
ATOM 983 N N . LEU A 1 117 ? 14.557 4.770 -6.340 1.00 97.62 117 LEU A N 1
ATOM 984 C CA . LEU A 1 117 ? 14.009 4.212 -7.579 1.00 97.62 117 LEU A CA 1
ATOM 985 C C . LEU A 1 117 ? 13.888 5.274 -8.676 1.00 97.62 117 LEU A C 1
ATOM 987 O O . LEU A 1 117 ? 14.291 5.014 -9.807 1.00 97.62 117 LEU A O 1
ATOM 991 N N . GLU A 1 118 ? 13.412 6.477 -8.357 1.00 97.00 118 GLU A N 1
ATOM 992 C CA . GLU A 1 118 ? 13.330 7.588 -9.314 1.00 97.00 118 GLU A CA 1
ATOM 993 C C . GLU A 1 118 ? 14.706 7.938 -9.899 1.00 97.00 118 GLU A C 1
ATOM 995 O O . GLU A 1 118 ? 14.849 8.046 -11.119 1.00 97.00 118 GLU A O 1
ATOM 1000 N N . ARG A 1 119 ? 15.757 8.009 -9.066 1.00 96.81 119 ARG A N 1
ATOM 1001 C CA . ARG A 1 119 ? 17.135 8.226 -9.550 1.00 96.81 119 ARG A CA 1
ATOM 1002 C C . ARG A 1 119 ? 17.619 7.097 -10.464 1.00 96.81 119 ARG A C 1
ATOM 1004 O O . ARG A 1 119 ? 18.301 7.362 -11.458 1.00 96.81 119 ARG A O 1
ATOM 1011 N N . GLN A 1 120 ? 17.272 5.844 -10.158 1.00 97.50 120 GLN A N 1
ATOM 1012 C CA . GLN A 1 120 ? 17.604 4.706 -11.020 1.00 97.50 120 GLN A CA 1
ATOM 1013 C C . GLN A 1 120 ? 16.877 4.777 -12.365 1.00 97.50 120 GLN A C 1
ATOM 1015 O O . GLN A 1 120 ? 17.513 4.583 -13.400 1.00 97.50 120 GLN A O 1
ATOM 1020 N N . PHE A 1 121 ? 15.580 5.095 -12.368 1.00 97.62 121 PHE A N 1
ATOM 1021 C CA . PHE A 1 121 ? 14.805 5.264 -13.597 1.00 97.62 121 PHE A CA 1
ATOM 1022 C C . PHE A 1 121 ? 15.344 6.403 -14.459 1.00 97.62 121 PHE A C 1
ATOM 1024 O O . PHE A 1 121 ? 15.475 6.232 -15.673 1.00 97.62 121 PHE A O 1
ATOM 1031 N N . GLN A 1 122 ? 15.722 7.528 -13.850 1.00 97.19 122 GLN A N 1
ATOM 1032 C CA . GLN A 1 122 ? 16.335 8.633 -14.582 1.00 97.19 122 GLN A CA 1
ATOM 1033 C C . GLN A 1 122 ? 17.663 8.203 -15.214 1.00 97.19 122 GLN A C 1
ATOM 1035 O O . GLN A 1 122 ? 17.851 8.356 -16.415 1.00 97.19 122 GLN A O 1
ATOM 1040 N N . THR A 1 123 ? 18.536 7.549 -14.441 1.00 97.44 123 THR A N 1
ATOM 1041 C CA . THR A 1 123 ? 19.825 7.048 -14.948 1.00 97.44 123 THR A CA 1
ATOM 1042 C C . THR A 1 123 ? 19.633 6.067 -16.110 1.00 97.44 123 THR A C 1
ATOM 1044 O O . THR A 1 123 ? 20.347 6.129 -17.109 1.00 97.44 123 THR A O 1
ATOM 1047 N N . GLN A 1 124 ? 18.659 5.156 -16.011 1.00 97.12 124 GLN A N 1
ATOM 1048 C CA . GLN A 1 124 ? 18.339 4.226 -17.098 1.00 97.12 124 GLN A CA 1
ATOM 1049 C C . GLN A 1 124 ? 17.813 4.952 -18.338 1.00 97.12 124 GLN A C 1
ATOM 1051 O O . GLN A 1 124 ? 18.181 4.588 -19.454 1.00 97.12 124 GLN A O 1
ATOM 1056 N N . THR A 1 125 ? 16.992 5.984 -18.150 1.00 97.62 125 THR A N 1
ATOM 1057 C CA . THR A 1 125 ? 16.469 6.811 -19.243 1.00 97.62 125 THR A CA 1
ATOM 1058 C C . THR A 1 125 ? 17.605 7.516 -19.980 1.00 97.62 125 THR A C 1
ATOM 1060 O O . THR A 1 125 ? 17.691 7.407 -21.203 1.00 97.62 125 THR A O 1
ATOM 1063 N N . ASP A 1 126 ? 18.539 8.122 -19.245 1.00 96.50 126 ASP A N 1
ATOM 1064 C CA . ASP A 1 126 ? 19.702 8.811 -19.813 1.00 96.50 126 ASP A CA 1
ATOM 1065 C C . ASP A 1 126 ? 20.614 7.840 -20.590 1.00 96.50 126 ASP A C 1
ATOM 1067 O O . ASP A 1 126 ? 21.104 8.150 -21.683 1.00 96.50 126 ASP A O 1
ATOM 1071 N N . ILE A 1 127 ? 20.813 6.620 -20.069 1.00 96.50 127 ILE A N 1
ATOM 1072 C CA . ILE A 1 127 ? 21.554 5.556 -20.766 1.00 96.50 127 ILE A CA 1
ATOM 1073 C C . ILE A 1 127 ? 20.845 5.170 -22.067 1.00 96.50 127 ILE A C 1
ATOM 1075 O O . ILE A 1 127 ? 21.494 5.075 -23.111 1.00 96.50 127 ILE A O 1
ATOM 1079 N N . ILE A 1 128 ? 19.528 4.948 -22.028 1.00 95.12 128 ILE A N 1
ATOM 1080 C CA . ILE A 1 128 ? 18.737 4.578 -23.210 1.00 95.12 128 ILE A CA 1
ATOM 1081 C C . ILE A 1 128 ? 18.809 5.680 -24.268 1.00 95.12 128 ILE A C 1
ATOM 1083 O O . ILE A 1 128 ? 19.007 5.379 -25.445 1.00 95.12 128 ILE A O 1
ATOM 1087 N N . GLU A 1 129 ? 18.688 6.943 -23.871 1.00 96.00 129 GLU A N 1
ATOM 1088 C CA . GLU A 1 129 ? 18.769 8.076 -24.788 1.00 96.00 129 GLU A CA 1
ATOM 1089 C C . GLU A 1 129 ? 20.160 8.189 -25.424 1.00 96.00 129 GLU A C 1
ATOM 1091 O O . GLU A 1 129 ? 20.279 8.301 -26.646 1.00 96.00 129 GLU A O 1
ATOM 1096 N N . THR A 1 130 ? 21.217 8.022 -24.626 1.00 95.75 130 THR A N 1
ATOM 1097 C CA . THR A 1 130 ? 22.600 7.981 -25.123 1.00 95.75 130 THR A CA 1
ATOM 1098 C C . THR A 1 130 ? 22.802 6.846 -26.132 1.00 95.75 130 THR A C 1
ATOM 1100 O O . THR A 1 130 ? 23.400 7.044 -27.191 1.00 95.75 130 THR A O 1
ATOM 1103 N N . LEU A 1 131 ? 22.298 5.644 -25.836 1.00 94.88 131 LEU A N 1
ATOM 1104 C CA . LEU A 1 131 ? 22.396 4.491 -26.737 1.00 94.88 131 LEU A CA 1
ATOM 1105 C C . LEU A 1 131 ? 21.586 4.693 -28.021 1.00 94.88 131 LEU A C 1
ATOM 1107 O O . LEU A 1 131 ? 22.056 4.342 -29.103 1.00 94.88 131 LEU A O 1
ATOM 1111 N N . LYS A 1 132 ? 20.395 5.288 -27.920 1.00 95.50 132 LYS A N 1
ATOM 1112 C CA . LYS A 1 132 ? 19.555 5.623 -29.072 1.00 95.50 132 LYS A CA 1
ATOM 1113 C C . LYS A 1 132 ? 20.262 6.611 -29.999 1.00 95.50 132 LYS A C 1
ATOM 1115 O O . LYS A 1 132 ? 20.285 6.377 -31.205 1.00 95.50 132 LYS A O 1
ATOM 1120 N N . ASN A 1 133 ? 20.870 7.664 -29.452 1.00 91.06 133 ASN A N 1
ATOM 1121 C CA . ASN A 1 133 ? 21.619 8.645 -30.240 1.00 91.06 133 ASN A CA 1
ATOM 1122 C C . ASN A 1 133 ? 22.818 7.994 -30.942 1.00 91.06 133 ASN A C 1
ATOM 1124 O O . ASN A 1 133 ? 22.959 8.139 -32.155 1.00 91.06 133 ASN A O 1
ATOM 1128 N N . LYS A 1 134 ? 23.583 7.148 -30.235 1.00 90.44 134 LYS A N 1
ATOM 1129 C CA . LYS A 1 134 ? 24.673 6.362 -30.843 1.00 90.44 134 LYS A CA 1
ATOM 1130 C C . LYS A 1 134 ? 24.196 5.469 -31.991 1.00 90.44 134 LYS A C 1
ATOM 1132 O O . LYS A 1 134 ? 24.887 5.344 -32.997 1.00 90.44 134 LYS A O 1
ATOM 1137 N N . LEU A 1 135 ? 23.024 4.844 -31.866 1.00 91.19 135 LEU A N 1
ATOM 1138 C CA . LEU A 1 135 ? 22.459 4.005 -32.928 1.00 91.19 135 LEU A CA 1
ATOM 1139 C C . LEU A 1 135 ? 22.068 4.841 -34.154 1.00 91.19 135 LEU A C 1
ATOM 1141 O O . LEU A 1 135 ? 22.327 4.431 -35.286 1.00 91.19 135 LEU A O 1
ATOM 1145 N N . ILE A 1 136 ? 21.476 6.018 -33.940 1.00 89.50 136 ILE A N 1
ATOM 1146 C CA . ILE A 1 136 ? 21.135 6.958 -35.017 1.00 89.50 136 ILE A CA 1
ATOM 1147 C C . ILE A 1 136 ? 22.402 7.420 -35.749 1.00 89.50 136 ILE A C 1
ATOM 1149 O O . ILE A 1 136 ? 22.433 7.379 -36.978 1.00 89.50 136 ILE A O 1
ATOM 1153 N N . GLU A 1 137 ? 23.456 7.789 -35.020 1.00 87.38 137 GLU A N 1
ATOM 1154 C CA . GLU A 1 137 ? 24.752 8.182 -35.592 1.00 87.38 137 GLU A CA 1
ATOM 1155 C C . GLU A 1 137 ? 25.393 7.047 -36.400 1.00 87.38 137 GLU A C 1
ATOM 1157 O O . GLU A 1 137 ? 25.805 7.249 -37.543 1.00 87.38 137 GLU A O 1
ATOM 1162 N N . GLN A 1 138 ? 25.421 5.826 -35.852 1.00 87.25 138 GLN A N 1
ATOM 1163 C CA . GLN A 1 138 ? 25.933 4.649 -36.563 1.00 87.25 138 GLN A CA 1
ATOM 1164 C C . GLN A 1 138 ? 25.156 4.373 -37.850 1.00 87.25 138 GLN A C 1
ATOM 1166 O O . GLN A 1 138 ? 25.759 4.055 -38.876 1.00 87.25 138 GLN A O 1
ATOM 1171 N N . LYS A 1 139 ? 23.826 4.515 -37.815 1.00 89.88 139 LYS A N 1
ATOM 1172 C CA . LYS A 1 139 ? 22.984 4.366 -39.002 1.00 89.88 139 LYS A CA 1
ATOM 1173 C C . LYS A 1 139 ? 23.291 5.443 -40.042 1.00 89.88 139 LYS A C 1
ATOM 1175 O O . LYS A 1 139 ? 23.479 5.103 -41.205 1.00 89.88 139 LYS A O 1
ATOM 1180 N N . ALA A 1 140 ? 23.403 6.705 -39.631 1.00 88.56 140 ALA A N 1
ATOM 1181 C CA . ALA A 1 140 ? 23.745 7.804 -40.532 1.00 88.56 140 ALA A CA 1
ATOM 1182 C C . ALA A 1 140 ? 25.111 7.587 -41.207 1.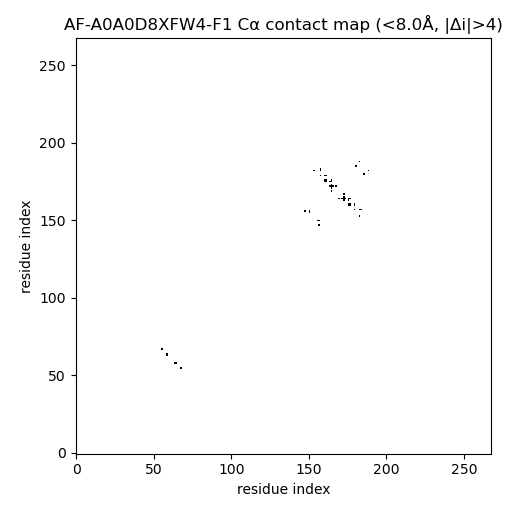00 88.56 140 ALA A C 1
ATOM 1184 O O . ALA A 1 140 ? 25.252 7.805 -42.411 1.00 88.56 140 ALA A O 1
ATOM 1185 N N . PHE A 1 141 ? 26.104 7.093 -40.461 1.00 88.38 141 PHE A N 1
ATOM 1186 C CA . PHE A 1 141 ? 27.403 6.735 -41.026 1.00 88.38 141 PHE A CA 1
ATOM 1187 C C . PHE A 1 141 ? 27.321 5.541 -41.985 1.00 88.38 141 PHE A C 1
ATOM 1189 O O . PHE A 1 141 ? 27.921 5.571 -43.057 1.00 88.38 141 PHE A O 1
ATOM 1196 N N . ALA A 1 142 ? 26.565 4.496 -41.641 1.00 87.75 142 ALA A N 1
ATOM 1197 C CA . ALA A 1 142 ? 26.364 3.350 -42.526 1.00 87.75 142 ALA A CA 1
ATOM 1198 C C . ALA A 1 142 ? 25.690 3.761 -43.847 1.00 87.75 142 ALA A C 1
ATOM 1200 O O . ALA A 1 142 ? 26.131 3.333 -44.915 1.00 87.75 142 ALA A O 1
ATOM 1201 N N . ASP A 1 143 ? 24.684 4.637 -43.785 1.00 88.69 143 ASP A N 1
ATOM 1202 C CA . ASP A 1 143 ? 24.008 5.198 -44.958 1.00 88.69 143 ASP A CA 1
ATOM 1203 C C . ASP A 1 143 ? 24.977 6.042 -45.812 1.00 88.69 143 ASP A C 1
ATOM 1205 O O . ASP A 1 143 ? 24.971 5.937 -47.043 1.00 88.69 143 ASP A O 1
ATOM 1209 N N . LEU A 1 144 ? 25.872 6.816 -45.179 1.00 89.00 144 LEU A N 1
ATOM 1210 C CA . LEU A 1 144 ? 26.955 7.528 -45.868 1.00 89.00 144 LEU A CA 1
ATOM 1211 C C . LEU A 1 144 ? 27.894 6.552 -46.590 1.00 89.00 144 LEU A C 1
ATOM 1213 O O . LEU A 1 144 ? 28.131 6.716 -47.783 1.00 89.00 144 LEU A O 1
ATOM 1217 N N . ILE A 1 145 ? 28.399 5.516 -45.916 1.00 87.12 145 ILE A N 1
ATOM 1218 C CA . ILE A 1 145 ? 29.285 4.517 -46.537 1.00 87.12 145 ILE A CA 1
ATOM 1219 C C . ILE A 1 145 ? 28.586 3.805 -47.697 1.00 87.12 145 ILE A C 1
ATOM 1221 O O . ILE A 1 145 ? 29.192 3.607 -48.751 1.00 87.12 145 ILE A O 1
ATOM 1225 N N . GLN A 1 146 ? 27.303 3.473 -47.550 1.00 86.44 146 GLN A N 1
ATOM 1226 C CA . GLN A 1 146 ? 26.521 2.883 -48.629 1.00 86.44 146 GLN A CA 1
ATOM 1227 C C . GLN A 1 146 ? 26.430 3.829 -49.834 1.00 86.44 146 GLN A C 1
ATOM 1229 O O . GLN A 1 146 ? 26.669 3.393 -50.961 1.00 86.44 146 GLN A O 1
ATOM 1234 N N . LYS A 1 147 ? 26.156 5.122 -49.616 1.00 87.94 147 LYS A N 1
ATOM 1235 C CA . LYS A 1 147 ? 26.156 6.144 -50.675 1.00 87.94 147 LYS A CA 1
ATOM 1236 C C . LYS A 1 147 ? 27.525 6.247 -51.357 1.00 87.94 147 LYS A C 1
ATOM 1238 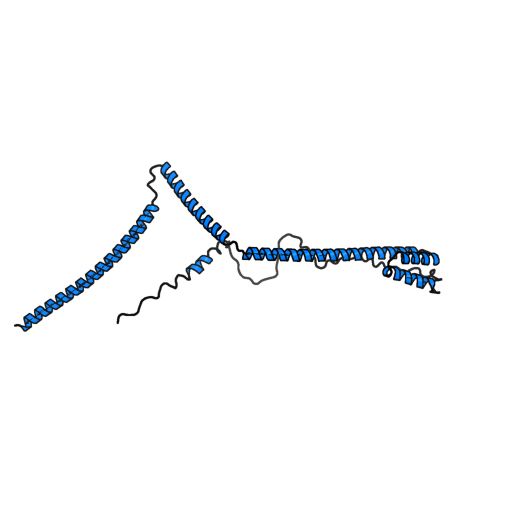O O . LYS A 1 147 ? 27.593 6.263 -52.584 1.00 87.94 147 LYS A O 1
ATOM 1243 N N . LEU A 1 148 ? 28.604 6.271 -50.575 1.00 84.94 148 LEU A N 1
ATOM 1244 C CA . LEU A 1 148 ? 29.979 6.356 -51.071 1.00 84.94 148 LEU A CA 1
ATOM 1245 C C . LEU A 1 148 ? 30.403 5.113 -51.856 1.00 84.94 148 LEU A C 1
ATOM 1247 O O . LEU A 1 148 ? 31.102 5.240 -52.853 1.00 84.94 148 LEU A O 1
ATOM 1251 N N . SER A 1 149 ? 29.925 3.923 -51.484 1.00 80.75 149 SER A N 1
ATOM 1252 C CA . SER A 1 149 ? 30.217 2.678 -52.212 1.00 80.75 149 SER A CA 1
ATOM 1253 C C . SER A 1 149 ? 29.691 2.667 -53.654 1.00 80.75 149 SER A C 1
ATOM 1255 O O . SER A 1 149 ? 30.167 1.897 -54.486 1.00 80.75 149 SER A O 1
ATOM 1257 N N . MET A 1 150 ? 28.709 3.522 -53.961 1.00 83.56 150 MET A N 1
ATOM 1258 C CA . MET A 1 150 ? 28.152 3.683 -55.305 1.00 83.56 150 MET A CA 1
ATOM 1259 C C . MET A 1 150 ? 28.893 4.753 -56.125 1.00 83.56 150 MET A C 1
ATOM 1261 O O . MET A 1 150 ? 28.654 4.864 -57.331 1.00 83.56 150 MET A O 1
ATOM 1265 N N . GLN A 1 151 ? 29.778 5.536 -55.497 1.00 83.62 151 GLN A N 1
ATOM 1266 C CA . GLN A 1 151 ? 30.575 6.564 -56.163 1.00 83.62 151 GLN A CA 1
ATOM 1267 C C . GLN A 1 151 ? 31.788 5.950 -56.860 1.00 83.62 151 GLN A C 1
ATOM 1269 O O . GLN A 1 151 ? 32.444 5.051 -56.342 1.00 83.62 151 GLN A O 1
ATOM 1274 N N . ARG A 1 152 ? 32.082 6.446 -58.065 1.00 77.56 152 ARG A N 1
ATOM 1275 C CA . ARG A 1 152 ? 33.216 5.973 -58.879 1.00 77.56 152 ARG A CA 1
ATOM 1276 C C . ARG A 1 152 ? 34.462 6.838 -58.733 1.00 77.56 152 ARG A C 1
ATOM 1278 O O . ARG A 1 152 ? 35.554 6.363 -59.022 1.00 77.56 152 ARG A O 1
ATOM 1285 N N . ASP A 1 153 ? 34.283 8.095 -58.341 1.00 83.88 153 ASP A N 1
ATOM 1286 C CA . ASP A 1 153 ? 35.371 9.050 -58.177 1.00 83.88 153 ASP A CA 1
ATOM 1287 C C . ASP A 1 153 ? 35.886 9.014 -56.736 1.00 83.88 153 ASP A C 1
ATOM 1289 O O . ASP A 1 153 ? 35.155 9.313 -55.791 1.00 83.88 153 ASP A O 1
ATOM 1293 N N . VAL A 1 154 ? 37.148 8.620 -56.582 1.00 81.19 154 VAL A N 1
ATOM 1294 C CA . VAL A 1 154 ? 37.800 8.460 -55.280 1.00 81.19 154 VAL A CA 1
ATOM 1295 C C . VAL A 1 154 ? 38.018 9.810 -54.596 1.00 81.19 154 VAL A C 1
ATOM 1297 O O . VAL A 1 154 ? 37.911 9.878 -53.373 1.00 81.19 154 VAL A O 1
ATOM 1300 N N . GLU A 1 155 ? 38.252 10.890 -55.346 1.00 85.19 155 GLU A N 1
ATOM 1301 C CA . GLU A 1 155 ? 38.461 12.221 -54.757 1.00 85.19 155 GLU A CA 1
ATOM 1302 C C . GLU A 1 155 ? 37.163 12.754 -54.140 1.00 85.19 155 GLU A C 1
ATOM 1304 O O . GLU A 1 155 ? 37.163 13.249 -53.015 1.00 85.19 155 GLU A O 1
ATOM 1309 N N . VAL A 1 156 ? 36.023 12.529 -54.804 1.00 85.94 156 VAL A N 1
ATOM 1310 C CA . VAL A 1 156 ? 34.695 12.861 -54.257 1.00 85.94 156 VAL A CA 1
ATOM 1311 C C . VAL A 1 156 ? 34.403 12.058 -52.986 1.00 85.94 156 VAL A C 1
ATOM 1313 O O . VAL A 1 156 ? 33.847 12.593 -52.027 1.00 85.94 156 VAL A O 1
ATOM 1316 N N . VAL A 1 157 ? 34.804 10.782 -52.947 1.00 85.12 157 VAL A N 1
ATOM 1317 C CA . VAL A 1 157 ? 34.658 9.938 -51.751 1.00 85.12 157 VAL A CA 1
ATOM 1318 C C . VAL A 1 157 ? 35.512 10.460 -50.595 1.00 85.12 157 VAL A C 1
ATOM 1320 O O . VAL A 1 157 ? 35.031 10.543 -49.464 1.00 85.12 157 VAL A O 1
ATOM 1323 N N . ILE A 1 158 ? 36.761 10.840 -50.868 1.00 86.00 158 ILE A N 1
ATOM 1324 C CA . ILE A 1 158 ? 37.677 11.420 -49.881 1.00 86.00 158 ILE A CA 1
ATOM 1325 C C . ILE A 1 158 ? 37.133 12.751 -49.347 1.00 86.00 158 ILE A C 1
ATOM 1327 O O . ILE A 1 158 ? 37.154 12.978 -48.136 1.00 86.00 158 ILE A O 1
ATOM 1331 N N . ASP A 1 159 ? 36.609 13.618 -50.211 1.00 88.94 159 ASP A N 1
ATOM 1332 C CA . ASP A 1 159 ? 36.041 14.906 -49.812 1.00 88.94 159 ASP A CA 1
ATOM 1333 C C . ASP A 1 159 ? 34.782 14.750 -48.949 1.00 88.94 159 ASP A C 1
ATOM 1335 O O . ASP A 1 159 ? 34.655 15.413 -47.916 1.00 88.94 159 ASP A O 1
ATOM 1339 N N . GLU A 1 160 ? 33.870 13.840 -49.306 1.00 88.25 160 GLU A N 1
ATOM 1340 C CA . GLU A 1 160 ? 32.685 13.551 -48.491 1.00 88.25 160 GLU A CA 1
ATOM 1341 C C . GLU A 1 160 ? 33.052 12.936 -47.126 1.00 88.25 160 GLU A C 1
ATOM 1343 O O . GLU A 1 160 ? 32.471 13.331 -46.111 1.00 88.25 160 GLU A O 1
ATOM 1348 N N . LEU A 1 161 ? 34.054 12.048 -47.055 1.00 89.81 161 LEU A N 1
ATOM 1349 C CA . LEU A 1 161 ? 34.567 11.527 -45.779 1.00 89.81 161 LEU A CA 1
ATOM 1350 C C . LEU A 1 161 ? 35.214 12.630 -44.929 1.00 89.81 161 LEU A C 1
ATOM 1352 O O . LEU A 1 161 ? 34.945 12.710 -43.732 1.00 89.81 161 LEU A O 1
ATOM 1356 N N . ASN A 1 162 ? 36.003 13.523 -45.533 1.00 90.00 162 ASN A N 1
ATOM 1357 C CA . ASN A 1 162 ? 36.589 14.680 -44.845 1.00 90.00 162 ASN A CA 1
ATOM 1358 C C . ASN A 1 162 ? 35.522 15.643 -44.312 1.00 90.00 162 ASN A C 1
ATOM 1360 O O . ASN A 1 162 ? 35.687 16.213 -43.232 1.00 90.00 162 ASN A O 1
ATOM 1364 N N . ASN A 1 163 ? 34.426 15.828 -45.047 1.00 91.50 163 ASN A N 1
ATOM 1365 C CA . ASN A 1 163 ? 33.299 16.636 -44.591 1.00 91.50 163 ASN A CA 1
ATOM 1366 C C . ASN A 1 163 ? 32.571 15.972 -43.418 1.00 91.50 163 ASN A C 1
ATOM 1368 O O . ASN A 1 163 ? 32.256 16.656 -42.446 1.00 91.50 163 ASN A O 1
ATOM 1372 N N . TYR A 1 164 ? 32.381 14.649 -43.461 1.00 90.00 164 TYR A N 1
ATOM 1373 C CA . TYR A 1 164 ? 31.823 13.901 -42.336 1.00 90.00 164 TYR A CA 1
ATOM 1374 C C . TYR A 1 164 ? 32.702 14.023 -41.083 1.00 90.00 164 TYR A C 1
ATOM 1376 O O . TYR A 1 164 ? 32.186 14.393 -40.033 1.00 90.00 164 TYR A O 1
ATOM 1384 N N . ILE A 1 165 ? 34.023 13.831 -41.199 1.00 90.25 165 ILE A N 1
ATOM 1385 C CA . ILE A 1 165 ? 34.988 13.962 -40.085 1.00 90.25 165 ILE A CA 1
ATOM 1386 C C . ILE A 1 165 ? 34.897 15.339 -39.414 1.00 90.25 165 ILE A C 1
ATOM 1388 O O . ILE A 1 165 ? 34.960 15.431 -38.195 1.00 90.25 165 ILE A O 1
ATOM 1392 N N . LYS A 1 166 ? 34.711 16.413 -40.191 1.00 90.31 166 LYS A N 1
ATOM 1393 C CA . LYS A 1 166 ? 34.549 17.776 -39.651 1.00 90.31 166 LYS A CA 1
ATOM 1394 C C . LYS A 1 166 ? 33.213 18.000 -38.939 1.00 90.31 166 LYS A C 1
ATOM 1396 O O . LYS A 1 166 ? 33.099 18.954 -38.177 1.00 90.31 166 LYS A O 1
ATOM 1401 N N . SER A 1 167 ? 32.204 17.184 -39.236 1.00 87.56 167 SER A N 1
ATOM 1402 C CA . SER A 1 167 ? 30.838 17.341 -38.725 1.00 87.56 167 SER A CA 1
ATOM 1403 C C . SER A 1 167 ? 30.535 16.523 -37.469 1.00 87.56 167 SER A C 1
ATOM 1405 O O . SER A 1 167 ? 29.494 16.745 -36.857 1.00 87.56 167 SER A O 1
ATOM 1407 N N . VAL A 1 168 ? 31.416 15.594 -37.087 1.00 87.25 168 VAL A N 1
ATOM 1408 C CA . VAL A 1 168 ? 31.205 14.675 -35.961 1.00 87.25 168 VAL A CA 1
ATOM 1409 C C . VAL A 1 168 ? 32.329 14.758 -34.935 1.00 87.25 168 VAL A C 1
ATOM 1411 O O . VAL A 1 168 ? 33.436 15.208 -35.231 1.00 87.25 168 VAL A O 1
ATOM 1414 N N . ASP A 1 169 ? 32.052 14.273 -33.726 1.00 83.50 169 ASP A N 1
ATOM 1415 C CA . ASP A 1 169 ? 33.057 14.163 -32.675 1.00 83.50 169 ASP A CA 1
ATOM 1416 C C . ASP A 1 169 ? 34.179 13.184 -33.049 1.00 83.50 169 ASP A C 1
ATOM 1418 O O . ASP A 1 169 ? 34.005 12.235 -33.821 1.00 83.50 169 ASP A O 1
ATOM 1422 N N . ARG A 1 170 ? 35.352 13.390 -32.440 1.00 77.62 170 ARG A N 1
ATOM 1423 C CA . ARG A 1 170 ? 36.602 12.680 -32.758 1.00 77.62 170 ARG A CA 1
ATOM 1424 C C . ARG A 1 170 ? 36.473 11.151 -32.731 1.00 77.62 170 ARG A C 1
ATOM 1426 O O . ARG A 1 170 ? 37.053 10.471 -33.574 1.00 77.62 170 ARG A O 1
ATOM 1433 N N . ASP A 1 171 ? 35.699 10.608 -31.794 1.00 77.19 171 ASP A N 1
ATOM 1434 C CA . ASP A 1 171 ? 35.502 9.159 -31.675 1.00 77.19 171 ASP A CA 1
ATOM 1435 C C . ASP A 1 171 ? 34.606 8.593 -32.788 1.00 77.19 171 ASP A C 1
ATOM 1437 O O . ASP A 1 171 ? 34.870 7.501 -33.294 1.00 77.19 171 ASP A O 1
ATOM 1441 N N . ALA A 1 172 ? 33.597 9.351 -33.227 1.00 77.94 172 ALA A N 1
ATOM 1442 C CA . ALA A 1 172 ? 32.717 8.980 -34.336 1.00 77.94 172 ALA A CA 1
ATOM 1443 C C . ALA A 1 172 ? 33.405 9.149 -35.705 1.00 77.94 172 ALA A C 1
ATOM 1445 O O . ALA A 1 172 ? 33.144 8.385 -36.637 1.00 77.94 172 ALA A O 1
ATOM 1446 N N . GLY A 1 173 ? 34.322 10.116 -35.823 1.00 83.88 173 GLY A N 1
ATOM 1447 C CA . GLY A 1 173 ? 35.090 10.398 -37.040 1.00 83.88 173 GLY A CA 1
ATOM 1448 C C . GLY A 1 173 ? 36.269 9.451 -37.283 1.00 83.88 173 GLY A C 1
ATOM 1449 O O . GLY A 1 173 ? 36.700 9.293 -38.423 1.00 83.88 173 GLY A O 1
ATOM 1450 N N . ARG A 1 174 ? 36.761 8.754 -36.251 1.00 87.31 174 ARG A N 1
ATOM 1451 C CA . ARG A 1 174 ? 37.982 7.928 -36.316 1.00 87.31 174 ARG A CA 1
ATOM 1452 C C . ARG A 1 174 ? 37.964 6.862 -37.418 1.00 87.31 174 ARG A C 1
ATOM 1454 O O . ARG A 1 174 ? 38.987 6.586 -38.042 1.00 87.31 174 ARG A O 1
ATOM 1461 N N . LEU A 1 175 ? 36.814 6.235 -37.668 1.00 85.06 175 LEU A N 1
ATOM 1462 C CA . LEU A 1 175 ? 36.693 5.242 -38.740 1.00 85.06 175 LEU A CA 1
ATOM 1463 C C . LEU A 1 175 ? 36.734 5.899 -40.127 1.00 85.06 175 LEU A C 1
ATOM 1465 O O . LEU A 1 175 ? 37.400 5.383 -41.021 1.00 85.06 175 LEU A O 1
ATOM 1469 N N . ALA A 1 176 ? 36.086 7.054 -40.293 1.00 86.69 176 ALA A N 1
ATOM 1470 C CA . ALA A 1 176 ? 36.148 7.836 -41.524 1.00 86.69 176 ALA A CA 1
ATOM 1471 C C . ALA A 1 176 ? 37.570 8.361 -41.794 1.00 86.69 176 ALA A C 1
ATOM 1473 O O . ALA A 1 176 ? 38.028 8.321 -42.936 1.00 86.69 176 ALA A O 1
ATOM 1474 N N . GLU A 1 177 ? 38.301 8.777 -40.754 1.00 87.31 177 GLU A N 1
ATOM 1475 C CA . GLU A 1 177 ? 39.719 9.160 -40.842 1.00 87.31 177 GLU A CA 1
ATOM 1476 C C . GLU A 1 177 ? 40.578 7.996 -41.348 1.00 87.31 177 GLU A C 1
ATOM 1478 O O . GLU A 1 177 ? 41.355 8.160 -42.290 1.00 87.31 177 GLU A O 1
ATOM 1483 N N . ASN A 1 178 ? 40.394 6.798 -40.782 1.00 87.31 178 ASN A N 1
ATOM 1484 C CA . ASN A 1 178 ? 41.110 5.597 -41.215 1.00 87.31 178 ASN A CA 1
ATOM 1485 C C . ASN A 1 178 ? 40.784 5.225 -42.669 1.00 87.31 178 ASN A C 1
ATOM 1487 O O . ASN A 1 178 ? 41.690 4.894 -43.432 1.00 87.31 178 ASN A O 1
ATOM 1491 N N . LEU A 1 179 ? 39.511 5.300 -43.072 1.00 86.00 179 LEU A N 1
ATOM 1492 C CA . LEU A 1 179 ? 39.100 5.051 -44.458 1.00 86.00 179 LEU A CA 1
ATOM 1493 C C . LEU A 1 179 ? 39.723 6.068 -45.419 1.00 86.00 179 LEU A C 1
ATOM 1495 O O . LEU A 1 179 ? 40.257 5.681 -46.456 1.00 86.00 179 LEU A O 1
ATOM 1499 N N . THR A 1 180 ? 39.730 7.347 -45.045 1.00 85.75 180 THR A N 1
ATOM 1500 C CA . THR A 1 180 ? 40.363 8.419 -45.824 1.00 85.75 180 THR A CA 1
ATOM 1501 C C . THR A 1 180 ? 41.865 8.180 -45.975 1.00 85.75 180 THR A C 1
ATOM 1503 O O . THR A 1 180 ? 42.407 8.290 -47.073 1.00 85.75 180 THR A O 1
ATOM 1506 N N . TYR A 1 181 ? 42.543 7.797 -44.890 1.00 86.56 181 TYR A N 1
ATOM 1507 C CA . TYR A 1 181 ? 43.963 7.454 -44.909 1.00 86.56 181 TYR A CA 1
ATOM 1508 C C . TYR A 1 181 ? 44.251 6.268 -45.844 1.00 86.56 181 TYR A C 1
ATOM 1510 O O . TYR A 1 181 ? 45.168 6.334 -46.663 1.00 86.56 181 TYR A O 1
ATOM 1518 N N . ILE A 1 182 ? 43.439 5.209 -45.779 1.00 83.25 182 ILE A N 1
ATOM 1519 C CA . ILE A 1 182 ? 43.582 4.033 -46.648 1.00 83.25 182 ILE A CA 1
ATOM 1520 C C . ILE A 1 182 ? 43.391 4.412 -48.120 1.00 83.25 182 ILE A C 1
ATOM 1522 O O . ILE A 1 182 ? 44.211 4.024 -48.951 1.00 83.25 182 ILE A O 1
ATOM 1526 N N . LEU A 1 183 ? 42.352 5.183 -48.450 1.00 80.94 183 LEU A N 1
ATOM 1527 C CA . LEU A 1 183 ? 42.073 5.605 -49.827 1.00 80.94 183 LEU A CA 1
ATOM 1528 C C . LEU A 1 183 ? 43.173 6.510 -50.398 1.00 80.94 183 LEU A C 1
ATOM 1530 O O . LEU A 1 183 ? 43.498 6.402 -51.576 1.00 80.94 183 LEU A O 1
ATOM 1534 N N . ARG A 1 184 ? 43.776 7.366 -49.566 1.00 80.06 184 ARG A N 1
ATOM 1535 C CA . ARG A 1 184 ? 44.785 8.347 -49.991 1.00 80.06 184 ARG A CA 1
ATOM 1536 C C . ARG A 1 184 ? 46.190 7.766 -50.155 1.00 80.06 184 ARG A C 1
ATOM 1538 O O . ARG A 1 184 ? 46.952 8.250 -50.987 1.00 80.06 184 ARG A O 1
ATOM 1545 N N . TYR A 1 185 ? 46.552 6.765 -49.350 1.00 78.50 185 TYR A N 1
ATOM 1546 C CA . TYR A 1 185 ? 47.931 6.264 -49.263 1.00 78.50 185 TYR A CA 1
ATOM 1547 C C . TYR A 1 185 ? 48.102 4.792 -49.664 1.00 78.50 185 TYR A C 1
ATOM 1549 O O . TYR A 1 185 ? 49.234 4.310 -49.690 1.00 78.50 185 TYR A O 1
ATOM 1557 N N . SER A 1 186 ? 47.029 4.065 -50.000 1.00 64.25 186 SER A N 1
ATOM 1558 C CA . SER A 1 186 ? 47.136 2.684 -50.487 1.00 64.25 186 SER A CA 1
ATOM 1559 C C . SER A 1 186 ? 47.234 2.626 -52.021 1.00 64.25 186 SER A C 1
ATOM 1561 O O . SER A 1 186 ? 46.240 2.880 -52.705 1.00 64.25 186 SER A O 1
ATOM 1563 N N . PRO A 1 187 ? 48.376 2.206 -52.604 1.00 54.56 187 PRO A N 1
ATOM 1564 C CA . PRO A 1 187 ? 48.546 2.085 -54.058 1.00 54.56 187 PRO A CA 1
ATOM 1565 C C . PRO A 1 187 ? 47.703 0.961 -54.692 1.00 54.56 187 PRO A C 1
ATOM 1567 O O . PRO A 1 187 ? 47.661 0.835 -55.912 1.00 54.56 187 PRO A O 1
ATOM 1570 N N . VAL A 1 188 ? 47.015 0.146 -53.882 1.00 53.22 188 VAL A N 1
ATOM 1571 C CA . VAL A 1 188 ? 46.168 -0.975 -54.329 1.00 53.22 188 VAL A CA 1
ATOM 1572 C C . VAL A 1 188 ? 44.730 -0.523 -54.639 1.00 53.22 188 VAL A C 1
ATOM 1574 O O . VAL A 1 188 ? 44.022 -1.188 -55.393 1.00 53.22 188 VAL A O 1
ATOM 1577 N N . PHE A 1 189 ? 44.293 0.634 -54.125 1.00 50.34 189 PHE A N 1
ATOM 1578 C CA . PHE A 1 189 ? 42.900 1.084 -54.246 1.00 50.34 189 PHE A CA 1
ATOM 1579 C C . PHE A 1 189 ? 42.570 1.937 -55.475 1.00 50.34 189 PHE A C 1
ATOM 1581 O O . PHE A 1 189 ? 41.392 2.157 -55.754 1.00 50.34 189 PHE A O 1
ATOM 1588 N N . ALA A 1 190 ? 43.563 2.254 -56.313 1.00 44.97 190 ALA A N 1
ATOM 1589 C CA . ALA A 1 190 ? 43.316 2.652 -57.705 1.00 44.97 190 ALA A CA 1
ATOM 1590 C C . ALA A 1 190 ? 42.576 1.554 -58.516 1.00 44.97 190 ALA A C 1
ATOM 1592 O O . ALA A 1 190 ? 42.154 1.793 -59.643 1.00 44.97 190 ALA A O 1
ATOM 1593 N N . CYS A 1 191 ? 42.385 0.360 -57.935 1.00 42.62 191 CYS A N 1
ATOM 1594 C CA . CYS A 1 191 ? 41.643 -0.767 -58.494 1.00 42.62 191 CYS A CA 1
ATOM 1595 C C . CYS A 1 191 ? 40.377 -1.131 -57.676 1.00 42.62 191 CYS A C 1
ATOM 1597 O O . CYS A 1 191 ? 40.025 -2.303 -57.553 1.00 42.62 191 CYS A O 1
ATOM 1599 N N . PHE A 1 192 ? 39.631 -0.152 -57.142 1.00 46.81 192 PHE A N 1
ATOM 1600 C CA . PHE A 1 192 ? 38.284 -0.371 -56.558 1.00 46.81 192 PHE A CA 1
ATOM 1601 C C . PHE A 1 192 ? 37.223 -0.815 -57.598 1.00 46.81 192 PHE A C 1
ATOM 1603 O O . PHE A 1 192 ? 36.032 -0.868 -57.307 1.00 46.81 192 PHE A O 1
ATOM 1610 N N . GLN A 1 193 ? 37.636 -1.153 -58.822 1.00 46.16 193 GLN A N 1
ATOM 1611 C CA . GLN A 1 193 ? 36.771 -1.694 -59.870 1.00 46.16 193 GLN A CA 1
ATOM 1612 C C . GLN A 1 193 ? 36.564 -3.220 -59.747 1.00 46.16 193 GLN A C 1
ATOM 1614 O O . GLN A 1 193 ? 35.690 -3.771 -60.411 1.00 46.16 193 GLN A O 1
ATOM 1619 N N . CYS A 1 194 ? 37.316 -3.900 -58.869 1.00 38.12 194 CYS A N 1
ATOM 1620 C CA . CYS A 1 194 ? 37.364 -5.365 -58.773 1.00 38.12 194 CYS A CA 1
ATOM 1621 C C . CYS A 1 194 ? 37.095 -5.899 -57.352 1.00 38.12 194 CYS A C 1
ATOM 1623 O O . CYS A 1 194 ? 37.833 -6.744 -56.859 1.00 38.12 194 CYS A O 1
ATOM 1625 N N . ALA A 1 195 ? 36.054 -5.424 -56.668 1.00 41.56 195 ALA A N 1
ATOM 1626 C CA . ALA A 1 195 ? 35.537 -6.096 -55.470 1.00 41.56 195 ALA A CA 1
ATOM 1627 C C . ALA A 1 195 ? 34.044 -5.805 -55.283 1.00 41.56 195 ALA A C 1
ATOM 1629 O O . ALA A 1 195 ? 33.593 -5.299 -54.257 1.00 41.56 195 ALA A O 1
ATOM 1630 N N . SER A 1 196 ? 33.248 -6.125 -56.302 1.00 43.19 196 SER A N 1
ATOM 1631 C CA . SER A 1 196 ? 31.830 -6.380 -56.090 1.00 43.19 196 SER A CA 1
ATOM 1632 C C . SER A 1 196 ? 31.699 -7.485 -55.036 1.00 43.19 196 SER A C 1
ATOM 1634 O O . SER A 1 196 ? 32.262 -8.569 -55.187 1.00 43.19 196 SER A O 1
ATOM 1636 N N . THR A 1 197 ? 30.904 -7.224 -53.995 1.00 40.56 197 THR A N 1
ATOM 1637 C CA . THR A 1 197 ? 30.515 -8.158 -52.917 1.00 40.56 197 THR A CA 1
ATOM 1638 C C . THR A 1 197 ? 31.350 -8.113 -51.627 1.00 40.56 197 THR A C 1
ATOM 1640 O O . THR A 1 197 ? 31.706 -9.150 -51.076 1.00 40.56 197 THR A O 1
ATOM 1643 N N . ILE A 1 198 ? 31.515 -6.935 -51.019 1.00 42.00 198 ILE A N 1
ATOM 1644 C CA . ILE A 1 198 ? 31.387 -6.889 -49.552 1.00 42.00 198 ILE A CA 1
ATOM 1645 C C . ILE A 1 198 ? 29.883 -6.902 -49.276 1.00 42.00 198 ILE A C 1
ATOM 1647 O O . ILE A 1 198 ? 29.216 -5.870 -49.291 1.00 42.00 198 ILE A O 1
ATOM 1651 N N . ARG A 1 199 ? 29.314 -8.102 -49.103 1.00 35.59 199 ARG A N 1
ATOM 1652 C CA . ARG A 1 199 ? 28.006 -8.244 -48.455 1.00 35.59 199 ARG A CA 1
ATOM 1653 C C . ARG A 1 199 ? 28.166 -7.644 -47.062 1.00 35.59 199 ARG A C 1
ATOM 1655 O O . ARG A 1 199 ? 28.715 -8.293 -46.177 1.00 35.59 199 ARG A O 1
ATOM 1662 N N . MET A 1 200 ? 27.698 -6.413 -46.882 1.00 39.03 200 MET A N 1
ATOM 1663 C CA . MET A 1 200 ? 27.373 -5.871 -45.570 1.00 39.03 200 MET A CA 1
ATOM 1664 C C . MET A 1 200 ? 26.269 -6.770 -45.011 1.00 39.03 200 MET A C 1
ATOM 1666 O O . MET A 1 200 ? 25.087 -6.587 -45.296 1.00 39.03 200 MET A O 1
ATOM 1670 N N . ILE A 1 201 ? 26.663 -7.828 -44.300 1.00 39.03 201 ILE A N 1
ATOM 1671 C CA . ILE A 1 201 ? 25.753 -8.569 -43.436 1.00 39.03 201 ILE A CA 1
ATOM 1672 C C . ILE A 1 201 ? 25.333 -7.548 -42.389 1.00 39.03 201 ILE A C 1
ATOM 1674 O O . ILE A 1 201 ? 26.127 -7.176 -41.532 1.00 39.03 201 ILE A O 1
ATOM 1678 N N . SER A 1 202 ? 24.117 -7.035 -42.540 1.00 35.38 202 SER A N 1
ATOM 1679 C CA . SER A 1 202 ? 23.484 -6.145 -41.579 1.00 35.38 202 SER A CA 1
ATOM 1680 C C . SER A 1 202 ? 23.539 -6.801 -40.196 1.00 35.38 202 SER A C 1
ATOM 1682 O O . SER A 1 202 ? 22.917 -7.852 -40.025 1.00 35.38 202 SER A O 1
ATOM 1684 N N . PRO A 1 203 ? 24.231 -6.234 -39.192 1.00 43.88 203 PRO A N 1
ATOM 1685 C CA . PRO A 1 203 ? 24.037 -6.635 -37.815 1.00 43.88 203 PRO A CA 1
ATOM 1686 C C . PRO A 1 203 ? 22.915 -5.778 -37.219 1.00 43.88 203 PRO A C 1
ATOM 1688 O O . PRO A 1 203 ? 23.015 -5.316 -36.092 1.00 43.88 203 PRO A O 1
ATOM 1691 N N . ILE A 1 204 ? 21.838 -5.533 -37.968 1.00 44.62 204 ILE A N 1
ATOM 1692 C CA . ILE A 1 204 ? 20.559 -5.188 -37.354 1.00 44.62 204 ILE A CA 1
ATOM 1693 C C . ILE A 1 204 ? 19.817 -6.511 -37.213 1.00 44.62 204 ILE A C 1
ATOM 1695 O O . ILE A 1 204 ? 18.856 -6.803 -37.923 1.00 44.62 204 ILE A O 1
ATOM 1699 N N . ALA A 1 205 ? 20.320 -7.350 -36.305 1.00 39.75 205 ALA A N 1
ATOM 1700 C CA . ALA A 1 205 ? 19.430 -8.285 -35.648 1.00 39.75 205 ALA A CA 1
ATOM 1701 C C . ALA A 1 205 ? 18.346 -7.423 -34.981 1.00 39.75 205 ALA A C 1
ATOM 1703 O O . ALA A 1 205 ? 18.690 -6.420 -34.341 1.00 39.75 205 ALA A O 1
ATOM 1704 N N . PRO A 1 206 ? 17.052 -7.755 -35.119 1.00 38.25 206 PRO A N 1
ATOM 1705 C CA . PRO A 1 206 ? 16.077 -7.249 -34.174 1.00 38.25 206 PRO A CA 1
ATOM 1706 C C . PRO A 1 206 ? 16.654 -7.552 -32.793 1.00 38.25 206 PRO A C 1
ATOM 1708 O O . PRO A 1 206 ? 17.087 -8.679 -32.547 1.00 38.25 206 PRO A O 1
ATOM 1711 N N . LEU A 1 207 ? 16.728 -6.556 -31.912 1.00 41.56 207 LEU A N 1
ATOM 1712 C CA . LEU A 1 207 ? 16.873 -6.838 -30.493 1.00 41.56 207 LEU A CA 1
ATOM 1713 C C . LEU A 1 207 ? 15.613 -7.617 -30.106 1.00 41.56 207 LEU A C 1
ATOM 1715 O O . LEU A 1 207 ? 14.600 -7.036 -29.724 1.00 41.56 207 LEU A O 1
ATOM 1719 N N . GLU A 1 208 ? 15.649 -8.935 -30.292 1.00 38.97 208 GLU A N 1
ATOM 1720 C CA . GLU A 1 208 ? 14.755 -9.857 -29.626 1.00 38.97 208 GLU A CA 1
ATOM 1721 C C . GLU A 1 208 ? 15.095 -9.709 -28.154 1.00 38.97 208 GLU A C 1
ATOM 1723 O O . GLU A 1 208 ? 16.052 -10.280 -27.631 1.00 38.97 208 GLU A O 1
ATOM 1728 N N . ILE A 1 209 ? 14.343 -8.834 -27.494 1.00 39.31 209 ILE A N 1
ATOM 1729 C CA . ILE A 1 209 ? 14.307 -8.762 -26.049 1.00 39.31 209 ILE A CA 1
ATOM 1730 C C . ILE A 1 209 ? 13.750 -10.118 -25.619 1.00 39.31 209 ILE A C 1
ATOM 1732 O O . ILE A 1 209 ? 12.539 -10.313 -25.530 1.00 39.31 209 ILE A O 1
ATOM 1736 N N . HIS A 1 210 ? 14.632 -11.089 -25.392 1.00 34.16 210 HIS A N 1
ATOM 1737 C CA . HIS A 1 210 ? 14.288 -12.261 -24.617 1.00 34.16 210 HIS A CA 1
ATOM 1738 C C . HIS A 1 210 ? 13.974 -11.760 -23.210 1.00 34.16 210 HIS A C 1
ATOM 1740 O O . HIS A 1 210 ? 14.841 -11.664 -22.347 1.00 34.16 210 HIS A O 1
ATOM 1746 N N . THR A 1 211 ? 12.706 -11.441 -22.960 1.00 44.28 211 THR A N 1
ATOM 1747 C CA . THR A 1 211 ? 12.170 -11.315 -21.608 1.00 44.28 211 THR A CA 1
ATOM 1748 C C . THR A 1 211 ? 12.022 -12.715 -21.009 1.00 44.28 211 THR A C 1
ATOM 1750 O O . THR A 1 211 ? 10.935 -13.143 -20.618 1.00 44.28 211 THR A O 1
ATOM 1753 N N . SER A 1 212 ? 13.116 -13.472 -20.936 1.00 44.34 212 SER A N 1
ATOM 1754 C CA . SER A 1 212 ? 13.227 -14.545 -19.961 1.00 44.34 212 SER A CA 1
ATOM 1755 C C . SER A 1 212 ? 13.343 -13.865 -18.598 1.00 44.34 212 SER A C 1
ATOM 1757 O O . SER A 1 212 ? 14.392 -13.313 -18.290 1.00 44.34 212 SER A O 1
ATOM 1759 N N . HIS A 1 213 ? 12.239 -13.884 -17.837 1.00 45.41 213 HIS A N 1
ATOM 1760 C CA . HIS A 1 213 ? 12.080 -13.511 -16.413 1.00 45.41 213 HIS A CA 1
ATOM 1761 C C . HIS A 1 213 ? 11.148 -12.348 -16.038 1.00 45.41 213 HIS A C 1
ATOM 1763 O O . HIS A 1 213 ? 11.139 -11.953 -14.878 1.00 45.41 213 HIS A O 1
ATOM 1769 N N . HIS A 1 214 ? 10.219 -11.931 -16.901 1.00 42.25 214 HIS A N 1
ATOM 1770 C CA . HIS A 1 214 ? 9.002 -11.259 -16.419 1.00 42.25 214 HIS A CA 1
ATOM 1771 C C . HIS A 1 214 ? 7.753 -11.969 -16.940 1.00 42.25 214 HIS A C 1
ATOM 1773 O O . HIS A 1 214 ? 7.095 -11.531 -17.876 1.00 42.25 214 HIS A O 1
ATOM 1779 N N . LYS A 1 215 ? 7.409 -13.096 -16.301 1.00 37.47 215 LYS A N 1
ATOM 1780 C CA . LYS A 1 215 ? 6.027 -13.585 -16.317 1.00 37.47 215 LYS A CA 1
ATOM 1781 C C . LYS A 1 215 ? 5.196 -12.607 -15.488 1.00 37.47 215 LYS A C 1
ATOM 1783 O O . LYS A 1 215 ? 5.044 -12.790 -14.282 1.00 37.47 215 LYS A O 1
ATOM 1788 N N . THR A 1 216 ? 4.653 -11.578 -16.126 1.00 37.78 216 THR A N 1
ATOM 1789 C CA . THR A 1 216 ? 3.402 -10.974 -15.667 1.00 37.78 216 THR A CA 1
ATOM 1790 C C . THR A 1 216 ? 2.379 -12.104 -15.601 1.00 37.78 216 THR A C 1
ATOM 1792 O O . THR A 1 216 ? 2.006 -12.692 -16.615 1.00 37.78 216 THR A O 1
ATOM 1795 N N . ARG A 1 217 ? 2.016 -12.505 -14.378 1.00 39.44 217 ARG A N 1
ATOM 1796 C CA . ARG A 1 217 ? 0.979 -13.513 -14.149 1.00 39.44 217 ARG A CA 1
ATOM 1797 C C . ARG A 1 217 ? -0.329 -13.008 -14.770 1.00 39.44 217 ARG A C 1
ATOM 1799 O O . ARG A 1 217 ? -0.785 -11.941 -14.363 1.00 39.44 217 ARG A O 1
ATOM 1806 N N . PRO A 1 218 ? -0.966 -13.758 -15.681 1.00 37.94 218 PRO A N 1
ATOM 1807 C CA . PRO A 1 218 ? -2.361 -13.519 -15.989 1.00 37.94 218 PRO A CA 1
ATOM 1808 C C . PRO A 1 218 ? -3.199 -14.030 -14.814 1.00 37.94 218 PRO A C 1
ATOM 1810 O O . PRO A 1 218 ? -3.037 -15.156 -14.340 1.00 37.94 218 PRO A O 1
ATOM 1813 N N . TYR A 1 219 ? -4.074 -13.168 -14.316 1.00 33.47 219 TYR A N 1
ATOM 1814 C CA . TYR A 1 219 ? -5.112 -13.526 -13.364 1.00 33.47 219 TYR A CA 1
ATOM 1815 C C . TYR A 1 219 ? -6.199 -14.305 -14.125 1.00 33.47 219 TYR A C 1
ATOM 1817 O O . TYR A 1 219 ? -6.833 -13.720 -15.001 1.00 33.47 219 TYR A O 1
ATOM 1825 N N . ASN A 1 220 ? -6.365 -15.608 -13.851 1.00 33.47 220 ASN A N 1
ATOM 1826 C CA . ASN A 1 220 ? -7.650 -16.273 -13.541 1.00 33.47 220 ASN A CA 1
ATOM 1827 C C . ASN A 1 220 ? -7.685 -17.797 -13.784 1.00 33.47 220 ASN A C 1
ATOM 1829 O O . ASN A 1 220 ? -6.995 -18.336 -14.643 1.00 33.47 220 ASN A O 1
ATOM 1833 N N . SER A 1 221 ? -8.597 -18.412 -13.016 1.00 33.00 221 SER A N 1
ATOM 1834 C CA . SER A 1 221 ? -9.265 -19.721 -13.144 1.00 33.00 221 SER A CA 1
ATOM 1835 C C . SER A 1 221 ? -8.478 -21.007 -12.851 1.00 33.00 221 SER A C 1
ATOM 1837 O O . SER A 1 221 ? -7.851 -21.593 -13.722 1.00 33.00 221 SER A O 1
ATOM 1839 N N . VAL A 1 222 ? -8.578 -21.431 -11.587 1.00 34.97 222 VAL A N 1
ATOM 1840 C CA . VAL A 1 222 ? -9.287 -22.645 -11.127 1.00 34.97 222 VAL A CA 1
ATOM 1841 C C . VAL A 1 222 ? -9.057 -23.963 -11.897 1.00 34.97 222 VAL A C 1
ATOM 1843 O O . VAL A 1 222 ? -9.493 -24.143 -13.027 1.00 34.97 222 VAL A O 1
ATOM 1846 N N . ASP A 1 223 ? -8.518 -24.899 -11.113 1.00 29.94 223 ASP A N 1
ATOM 1847 C CA . ASP A 1 223 ? -8.699 -26.354 -11.081 1.00 29.94 223 ASP A CA 1
ATOM 1848 C C . ASP A 1 223 ? -7.746 -27.339 -11.774 1.00 29.94 223 ASP A C 1
ATOM 1850 O O . ASP A 1 223 ? -7.512 -27.339 -12.977 1.00 29.94 223 ASP A O 1
ATOM 1854 N N . SER A 1 224 ? -7.379 -28.315 -10.929 1.00 32.97 224 SER A N 1
ATOM 1855 C CA . SER A 1 224 ? -6.876 -29.664 -11.200 1.00 32.97 224 SER A CA 1
ATOM 1856 C C . SER A 1 224 ? -5.424 -29.849 -11.654 1.00 32.97 224 SER A C 1
ATOM 1858 O O . SER A 1 224 ? -4.971 -29.261 -12.619 1.00 32.97 224 SER A O 1
ATOM 1860 N N . SER A 1 225 ? -4.643 -30.792 -11.128 1.00 37.31 225 SER A N 1
ATOM 1861 C CA . SER A 1 225 ? -4.620 -31.540 -9.866 1.00 37.31 225 SER A CA 1
ATOM 1862 C C . SER A 1 225 ? -3.359 -32.430 -9.901 1.00 37.31 225 SER A C 1
ATOM 1864 O O . SER A 1 225 ? -2.905 -32.835 -10.967 1.00 37.31 225 SER A O 1
ATOM 1866 N N . ARG A 1 226 ? -2.860 -32.790 -8.708 1.00 36.94 226 ARG A N 1
ATOM 1867 C CA . ARG A 1 226 ? -1.962 -33.925 -8.382 1.00 36.94 226 ARG A CA 1
ATOM 1868 C C . ARG A 1 226 ? -0.438 -33.809 -8.575 1.00 36.94 226 ARG A C 1
ATOM 1870 O O . ARG A 1 226 ? 0.129 -34.221 -9.578 1.00 36.94 226 ARG A O 1
ATOM 1877 N N . GLY A 1 227 ? 0.205 -33.558 -7.433 1.00 33.09 227 GLY A N 1
ATOM 1878 C CA . GLY A 1 227 ? 1.323 -34.357 -6.906 1.00 33.09 227 GLY A CA 1
ATOM 1879 C C . GLY A 1 227 ? 1.284 -34.354 -5.367 1.00 33.09 227 GLY A C 1
ATOM 1880 O O . GLY A 1 227 ? 1.819 -33.444 -4.757 1.00 33.09 227 GLY A O 1
ATOM 1881 N N . ARG A 1 228 ? 0.403 -35.158 -4.741 1.00 35.19 228 ARG A N 1
ATOM 1882 C CA . ARG A 1 228 ? 0.754 -36.313 -3.870 1.00 35.19 228 ARG A CA 1
ATOM 1883 C C . ARG A 1 228 ? 1.719 -35.951 -2.720 1.00 35.19 228 ARG A C 1
ATOM 1885 O O . ARG A 1 228 ? 2.903 -35.808 -2.975 1.00 35.19 228 ARG A O 1
ATOM 1892 N N . THR A 1 229 ? 1.270 -35.629 -1.498 1.00 31.31 229 THR A N 1
ATOM 1893 C CA . THR A 1 229 ? 0.592 -36.410 -0.417 1.00 31.31 229 THR A CA 1
ATOM 1894 C C . THR A 1 229 ? 1.548 -36.711 0.740 1.00 31.31 229 THR A C 1
ATOM 1896 O O . THR A 1 229 ? 2.514 -37.437 0.545 1.00 31.31 229 THR A O 1
ATOM 1899 N N . ASN A 1 230 ? 1.210 -36.178 1.918 1.00 29.19 230 ASN A N 1
ATOM 190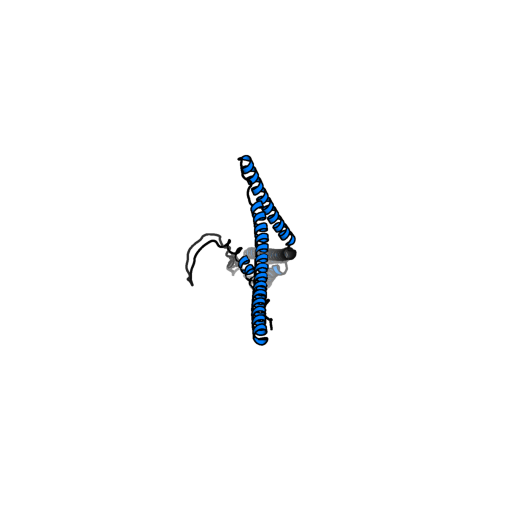0 C CA . ASN A 1 230 ? 0.911 -36.868 3.188 1.00 29.19 230 ASN A CA 1
ATOM 1901 C C . ASN A 1 230 ? 0.012 -35.863 3.953 1.00 29.19 230 ASN A C 1
ATOM 1903 O O . ASN A 1 230 ? 0.514 -34.827 4.367 1.00 29.19 230 ASN A O 1
ATOM 1907 N N . SER A 1 231 ? -1.327 -35.879 3.843 1.00 32.31 231 SER A N 1
ATOM 1908 C CA . SER A 1 231 ? -2.310 -36.758 4.523 1.00 32.31 231 SER A CA 1
ATOM 1909 C C . SER A 1 231 ? -2.005 -36.879 6.026 1.00 32.31 231 SER A C 1
ATOM 1911 O O . SER A 1 231 ? -0.910 -37.308 6.366 1.00 32.31 231 SER A O 1
ATOM 1913 N N . SER A 1 232 ? -2.874 -36.444 6.945 1.00 36.09 232 SER A N 1
ATOM 1914 C CA . SER A 1 232 ? -4.291 -36.830 7.055 1.00 36.09 232 SER A CA 1
ATOM 1915 C C . SER A 1 232 ? -5.190 -35.807 7.785 1.00 36.09 232 SER A C 1
ATOM 1917 O O . SER A 1 232 ? -4.786 -35.271 8.811 1.00 36.09 232 SER A O 1
ATOM 1919 N N . GLU A 1 233 ? -6.413 -35.670 7.246 1.00 34.25 233 GLU A N 1
ATOM 1920 C CA . GLU A 1 233 ? -7.728 -35.414 7.893 1.00 34.25 233 GLU A CA 1
ATOM 1921 C C . GLU A 1 233 ? -7.918 -34.088 8.661 1.00 34.25 233 GLU A C 1
ATOM 1923 O O . GLU A 1 233 ? -7.353 -33.884 9.726 1.00 34.25 233 GLU A O 1
ATOM 1928 N N . ASP A 1 234 ? -8.619 -33.069 8.148 1.00 38.28 234 ASP A N 1
ATOM 1929 C CA . ASP A 1 234 ? -10.008 -32.979 7.640 1.00 38.28 234 ASP A CA 1
ATOM 1930 C C . ASP A 1 234 ? -11.081 -33.221 8.719 1.00 38.28 234 ASP A C 1
ATOM 1932 O O . ASP A 1 234 ? -11.438 -34.360 9.017 1.00 38.28 234 ASP A O 1
ATOM 1936 N N . ASN A 1 235 ? -11.579 -32.133 9.322 1.00 28.70 235 ASN A N 1
ATOM 1937 C CA . ASN A 1 235 ? -13.000 -31.776 9.285 1.00 28.70 235 ASN A CA 1
ATOM 1938 C C . ASN A 1 235 ? -13.297 -30.481 10.066 1.00 28.70 235 ASN A C 1
ATOM 1940 O O . ASN A 1 235 ? -12.921 -30.317 11.223 1.00 28.70 235 ASN A O 1
ATOM 1944 N N . SER A 1 236 ? -14.137 -29.661 9.434 1.00 35.28 236 SER A N 1
ATOM 1945 C CA . SER A 1 236 ? -15.207 -28.853 10.033 1.00 35.28 236 SER A CA 1
ATOM 1946 C C . SER A 1 236 ? -14.911 -27.502 10.711 1.00 35.28 236 SER A C 1
ATOM 1948 O O . SER A 1 236 ? -14.309 -27.418 11.772 1.00 35.28 236 SER A O 1
ATOM 1950 N N . GLN A 1 237 ? -15.565 -26.496 10.113 1.00 35.66 237 GLN A N 1
ATOM 1951 C CA . GLN A 1 237 ? -16.375 -25.442 10.742 1.00 35.66 237 GLN A CA 1
ATOM 1952 C C . GLN A 1 237 ? -15.672 -24.254 11.411 1.00 35.66 237 GLN A C 1
ATOM 1954 O O . GLN A 1 237 ? -14.983 -24.393 12.412 1.00 35.66 237 GLN A O 1
ATOM 1959 N N . ASP A 1 238 ? -15.962 -23.072 10.848 1.00 43.62 238 ASP A N 1
ATOM 1960 C CA . ASP A 1 238 ? -16.146 -21.774 11.510 1.00 43.62 238 ASP A CA 1
ATOM 1961 C C . ASP A 1 238 ? -15.557 -21.669 12.926 1.00 43.62 238 ASP A C 1
ATOM 1963 O O . ASP A 1 238 ? -16.214 -22.006 13.912 1.00 43.62 238 ASP A O 1
ATOM 1967 N N . SER A 1 239 ? -14.326 -21.163 13.042 1.00 40.19 239 SER A N 1
ATOM 1968 C CA . SER A 1 239 ? -13.676 -20.967 14.344 1.00 40.19 239 SER A CA 1
ATOM 1969 C C . SER A 1 239 ? -13.151 -19.551 14.598 1.00 40.19 239 SER A C 1
ATOM 1971 O O . SER A 1 239 ? -12.423 -19.358 15.570 1.00 40.19 239 SER A O 1
ATOM 1973 N N . GLU A 1 240 ? -13.549 -18.541 13.814 1.00 41.53 240 GLU A N 1
ATOM 1974 C CA . GLU A 1 240 ? -13.236 -17.135 14.147 1.00 41.53 240 GLU A CA 1
ATOM 1975 C C . GLU A 1 240 ? -13.962 -16.643 15.423 1.00 41.53 240 GLU A C 1
ATOM 1977 O O . GLU A 1 240 ? -13.566 -15.640 16.009 1.00 41.53 240 GLU A O 1
ATOM 1982 N N . ASP A 1 241 ? -14.931 -17.406 15.950 1.00 43.09 241 ASP A N 1
ATOM 1983 C CA . ASP A 1 241 ? -15.598 -17.136 17.239 1.00 43.09 241 ASP A CA 1
ATOM 1984 C C . ASP A 1 241 ? -14.956 -17.840 18.461 1.00 43.09 241 ASP A C 1
ATOM 1986 O O . ASP A 1 241 ? -15.374 -17.622 19.606 1.00 43.09 241 ASP A O 1
ATOM 1990 N N . LEU A 1 242 ? -13.933 -18.687 18.275 1.00 42.00 242 LEU A N 1
ATOM 1991 C CA . LEU A 1 242 ? -13.312 -19.443 19.379 1.00 42.00 242 LEU A CA 1
ATOM 1992 C C . LEU A 1 242 ? -12.058 -18.779 19.966 1.00 42.00 242 LEU A C 1
ATOM 1994 O O . LEU A 1 242 ? -11.797 -18.935 21.163 1.00 42.00 242 LEU A O 1
ATOM 1998 N N . GLU A 1 243 ? -11.324 -17.982 19.187 1.00 40.38 243 GLU A N 1
ATOM 1999 C CA . GLU A 1 243 ? -10.058 -17.386 19.643 1.00 40.38 243 GLU A CA 1
ATOM 2000 C C . GLU A 1 243 ? -10.269 -16.298 20.721 1.00 40.38 243 GLU A C 1
ATOM 2002 O O . GLU A 1 243 ? -9.464 -16.144 21.644 1.00 40.38 243 GLU A O 1
ATOM 2007 N N . TRP A 1 244 ? -11.435 -15.641 20.724 1.00 42.09 244 TRP A N 1
ATOM 2008 C CA . TRP A 1 244 ? -11.837 -14.725 21.801 1.00 42.09 244 TRP A CA 1
ATOM 2009 C C . TRP A 1 244 ? -12.191 -15.425 23.127 1.00 42.09 244 TRP A C 1
ATOM 2011 O O . TRP A 1 244 ? -12.170 -14.783 24.183 1.00 42.09 244 TRP A O 1
ATOM 2021 N N . ASN A 1 245 ? -12.492 -16.729 23.117 1.00 43.97 245 ASN A N 1
ATOM 2022 C CA . ASN A 1 245 ? -12.928 -17.465 24.311 1.00 43.97 245 ASN A CA 1
ATOM 2023 C C . ASN A 1 245 ? -11.797 -18.223 25.032 1.00 43.97 245 ASN A C 1
ATOM 2025 O O . ASN A 1 245 ? -11.890 -18.432 26.247 1.00 43.97 245 ASN A O 1
ATOM 2029 N N . GLU A 1 246 ? -10.704 -18.596 24.358 1.00 42.56 246 GLU A N 1
ATOM 2030 C CA . GLU A 1 246 ? -9.580 -19.292 25.012 1.00 42.56 246 GLU A CA 1
ATOM 2031 C C . GLU A 1 246 ? -8.730 -18.382 25.909 1.00 42.56 246 GLU A C 1
ATOM 2033 O O . GLU A 1 246 ? -8.241 -18.824 26.956 1.00 42.56 246 GLU A O 1
ATOM 2038 N N . SER A 1 247 ? -8.651 -17.088 25.589 1.00 43.16 247 SER A N 1
ATOM 2039 C CA . SER A 1 247 ? -7.916 -16.110 26.403 1.00 43.16 247 SER A CA 1
ATOM 2040 C C . SER A 1 247 ? -8.531 -15.892 27.795 1.00 43.16 247 SER A C 1
ATOM 2042 O O . SER A 1 247 ? -7.821 -15.512 28.723 1.00 43.16 247 SER A O 1
ATOM 2044 N N . ARG A 1 248 ? -9.815 -16.230 28.014 1.00 47.62 248 ARG A N 1
ATOM 2045 C CA . ARG A 1 248 ? -10.415 -16.216 29.365 1.00 47.62 248 ARG A CA 1
ATOM 2046 C C . ARG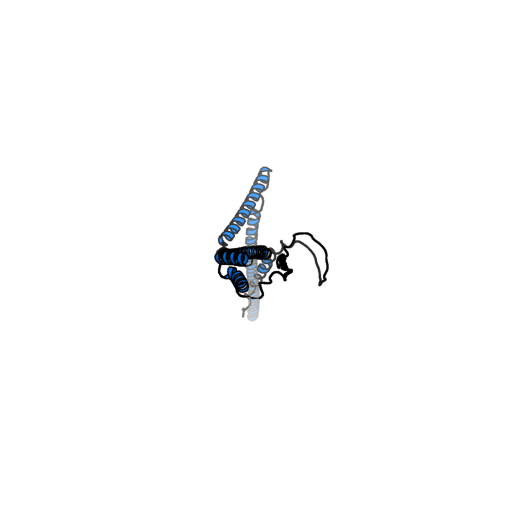 A 1 248 ? -10.153 -17.482 30.175 1.00 47.62 248 ARG A C 1
ATOM 2048 O O . ARG A 1 248 ? -10.125 -17.406 31.400 1.00 47.62 248 ARG A O 1
ATOM 2055 N N . LYS A 1 249 ? -9.932 -18.644 29.550 1.00 46.19 249 LYS A N 1
ATOM 2056 C CA . LYS A 1 249 ? -9.714 -19.892 30.309 1.00 46.19 249 LYS A CA 1
ATOM 2057 C C . LYS A 1 249 ? -8.306 -19.999 30.893 1.00 46.19 249 LYS A C 1
ATOM 2059 O O . LYS A 1 249 ? -8.162 -20.522 31.994 1.00 46.19 249 LYS A O 1
ATOM 2064 N N . LYS A 1 250 ? -7.284 -19.435 30.238 1.00 42.84 250 LYS A N 1
ATOM 2065 C CA . LYS A 1 250 ? -5.918 -19.400 30.800 1.00 42.84 250 LYS A CA 1
ATOM 2066 C C . LYS A 1 250 ? -5.718 -18.339 31.885 1.00 42.84 250 LYS A C 1
ATOM 2068 O O . LYS A 1 250 ? -4.803 -18.483 32.685 1.00 42.84 250 LYS A O 1
ATOM 2073 N N . GLN A 1 251 ? -6.599 -17.343 31.982 1.00 41.75 251 GLN A N 1
ATOM 2074 C CA . GLN A 1 251 ? -6.531 -16.333 33.043 1.00 41.75 251 GLN A CA 1
ATOM 2075 C C . GLN A 1 251 ? -7.314 -16.727 34.308 1.00 41.75 251 GLN A C 1
ATOM 2077 O O . GLN A 1 251 ? -6.996 -16.253 35.389 1.00 41.75 251 GLN A O 1
ATOM 2082 N N . VAL A 1 252 ? -8.261 -17.671 34.217 1.00 43.03 252 VAL A N 1
ATOM 2083 C CA . VAL A 1 252 ? -9.013 -18.184 35.384 1.00 43.03 252 VAL A CA 1
ATOM 2084 C C . VAL A 1 252 ? -8.306 -19.364 36.079 1.00 43.03 252 VAL A C 1
ATOM 2086 O O . VAL A 1 252 ? -8.656 -19.723 37.201 1.00 43.03 252 VAL A O 1
ATOM 2089 N N . GLN A 1 253 ? -7.262 -19.951 35.480 1.00 39.47 253 GLN A N 1
ATOM 2090 C CA . GLN A 1 253 ? -6.550 -21.096 36.072 1.00 39.47 253 GLN A CA 1
ATOM 2091 C C . GLN A 1 253 ? -5.302 -20.723 36.897 1.00 39.47 253 GLN A C 1
ATOM 2093 O O . GLN A 1 253 ? -4.722 -21.594 37.544 1.00 39.47 253 GLN A O 1
ATOM 2098 N N . CYS A 1 254 ? -4.926 -19.439 36.955 1.00 39.53 254 CYS A N 1
ATOM 2099 C CA . CYS A 1 254 ? -3.857 -18.953 37.838 1.00 39.53 254 CYS A CA 1
ATOM 2100 C C . CYS A 1 254 ? -4.361 -18.426 39.196 1.00 39.53 254 CYS A C 1
ATOM 2102 O O . CYS A 1 254 ? -3.582 -18.402 40.146 1.00 39.53 254 CYS A O 1
ATOM 2104 N N . ASP A 1 255 ? -5.658 -18.133 39.338 1.00 40.22 255 ASP A N 1
ATOM 2105 C CA . ASP A 1 255 ? -6.228 -17.623 40.599 1.00 40.22 255 ASP A CA 1
ATOM 2106 C C . ASP A 1 255 ? -6.798 -18.723 41.515 1.00 40.22 255 ASP A C 1
ATOM 2108 O O . ASP A 1 255 ? -7.104 -18.481 42.681 1.00 40.22 255 ASP A O 1
ATOM 2112 N N . ALA A 1 256 ? -6.866 -19.975 41.048 1.00 45.72 256 ALA A N 1
ATOM 2113 C CA . ALA A 1 256 ? -7.335 -21.112 41.849 1.00 45.72 256 ALA A CA 1
ATOM 2114 C C . ALA A 1 256 ? -6.239 -21.789 42.707 1.00 45.72 256 ALA A C 1
ATOM 2116 O O . ALA A 1 256 ? -6.520 -22.776 43.389 1.00 45.72 256 ALA A O 1
ATOM 2117 N N . VAL A 1 257 ? -4.993 -21.289 42.699 1.00 45.00 257 VAL A N 1
ATOM 2118 C CA . VAL A 1 257 ? -3.844 -21.940 43.375 1.00 45.00 257 VAL A CA 1
ATOM 2119 C C . VAL A 1 257 ? -3.309 -21.155 44.590 1.00 45.00 257 VAL A C 1
ATOM 2121 O O . VAL A 1 257 ? -2.506 -21.688 45.351 1.00 45.00 257 VAL A O 1
ATOM 2124 N N . PHE A 1 258 ? -3.825 -19.955 44.888 1.00 41.88 258 PHE A N 1
ATOM 2125 C CA . PHE A 1 258 ? -3.375 -19.144 46.040 1.00 41.88 258 PHE A CA 1
ATOM 2126 C C . PHE A 1 258 ? -4.354 -19.059 47.229 1.00 41.88 258 PHE A C 1
ATOM 2128 O O . PHE A 1 258 ? -4.216 -18.194 48.087 1.00 41.88 258 PHE A O 1
ATOM 2135 N N . GLY A 1 259 ? -5.301 -19.998 47.347 1.00 40.12 259 GLY A N 1
ATOM 2136 C CA . GLY A 1 259 ? -6.315 -20.004 48.415 1.00 40.12 259 GLY A CA 1
ATOM 2137 C C . GLY A 1 259 ? -6.225 -21.116 49.471 1.00 40.12 259 GLY A C 1
ATOM 2138 O O . GLY A 1 259 ? -7.193 -21.310 50.200 1.00 40.12 259 GLY A O 1
ATOM 2139 N N . LYS A 1 260 ? -5.134 -21.894 49.563 1.00 44.19 260 LYS A N 1
ATOM 2140 C CA . LYS A 1 260 ? -4.978 -22.940 50.604 1.00 44.19 260 LYS A CA 1
ATOM 2141 C C . LYS A 1 260 ? -3.540 -23.067 51.114 1.00 44.19 260 LYS A C 1
ATOM 2143 O O . LYS A 1 260 ? -2.850 -24.024 50.768 1.00 44.19 260 LYS A O 1
ATOM 2148 N N . ARG A 1 261 ? -3.092 -22.144 51.979 1.00 39.38 261 ARG A N 1
ATOM 2149 C CA . ARG A 1 261 ? -2.024 -22.439 52.962 1.00 39.38 261 ARG A CA 1
ATOM 2150 C C . ARG A 1 261 ? -1.910 -21.414 54.105 1.00 39.38 261 ARG A C 1
ATOM 2152 O O . ARG A 1 261 ? -0.928 -20.697 54.215 1.00 39.38 261 ARG A O 1
ATOM 2159 N N . ALA A 1 262 ? -2.907 -21.402 54.980 1.00 37.81 262 ALA A N 1
ATOM 2160 C CA . ALA A 1 262 ? -2.828 -21.046 56.404 1.00 37.81 262 ALA A CA 1
ATOM 2161 C C . ALA A 1 262 ? -4.164 -21.551 56.983 1.00 37.81 262 ALA A C 1
ATOM 2163 O O . ALA A 1 262 ? -5.197 -21.201 56.436 1.00 37.81 262 ALA A O 1
ATOM 2164 N N . GLU A 1 263 ? -4.285 -22.485 57.920 1.00 34.28 263 GLU A N 1
ATOM 2165 C CA . GLU A 1 263 ? -3.489 -22.841 59.091 1.00 34.28 263 GLU A CA 1
ATOM 2166 C C . GLU A 1 263 ? -3.611 -24.357 59.332 1.00 34.28 263 GLU A C 1
ATOM 2168 O O . GLU A 1 263 ? -4.723 -24.861 59.284 1.00 34.28 263 GLU A O 1
ATOM 2173 N N . ILE A 1 264 ? -2.521 -25.069 59.648 1.00 36.97 264 ILE A N 1
ATOM 2174 C CA . ILE A 1 264 ? -2.492 -26.102 60.706 1.00 36.97 264 ILE A CA 1
ATOM 2175 C C . ILE A 1 264 ? -1.036 -26.195 61.169 1.00 36.97 264 ILE A C 1
ATOM 2177 O O . ILE A 1 264 ? -0.242 -26.876 60.535 1.00 36.97 264 ILE A O 1
ATOM 2181 N N . THR A 1 265 ? -0.694 -25.515 62.263 1.00 36.75 265 THR A N 1
ATOM 2182 C CA . THR A 1 265 ? 0.150 -26.064 63.340 1.00 36.75 265 THR A CA 1
ATOM 2183 C C . THR A 1 265 ? 0.150 -25.074 64.504 1.00 36.75 265 THR A C 1
ATOM 2185 O O . THR A 1 265 ? 0.886 -24.090 64.462 1.00 36.75 265 THR A O 1
ATOM 2188 N N . LYS A 1 266 ? -0.634 -25.352 65.550 1.00 34.00 266 LYS A N 1
ATOM 2189 C CA . LYS A 1 266 ? -0.134 -25.661 66.905 1.00 34.00 266 LYS A CA 1
ATOM 2190 C C . LYS A 1 266 ? -1.244 -25.504 67.947 1.00 34.00 266 LYS A C 1
ATOM 2192 O O . LYS A 1 266 ? -1.639 -24.398 68.292 1.00 34.00 266 LYS A O 1
ATOM 2197 N N . SER A 1 267 ? -1.624 -26.630 68.535 1.00 34.47 267 SER A N 1
ATOM 2198 C CA . SER A 1 267 ? -1.886 -26.707 69.969 1.00 34.47 267 SER A CA 1
ATOM 2199 C C . SER A 1 267 ? -1.196 -27.952 70.532 1.00 34.47 267 SER A C 1
ATOM 2201 O O . SER A 1 267 ? -1.709 -29.069 70.507 1.00 34.47 267 SER A O 1
ATOM 2203 N N . SER A 1 268 ? 0.032 -27.735 70.994 1.00 34.44 268 SER A N 1
ATOM 2204 C CA . SER A 1 268 ? 0.629 -28.322 72.198 1.00 34.44 268 SER A CA 1
ATOM 2205 C C . SER A 1 268 ? 1.714 -27.370 72.676 1.00 34.44 268 SER A C 1
ATOM 2207 O O . SER A 1 268 ? 2.476 -26.890 71.802 1.00 34.44 268 SER A O 1
#

Sequence (268 aa):
MEKDLSNRVGQELSKMKELYNNSKVAIKQLEEEKNQLNEKVEQLSSEFEKLKEDQRPSIRTELERRYEDLRYRLNTALEKIHKYELVIESAKKSENTTYSEVLQQDLIQLKEYNEHLERQFQTQTDIIETLKNKLIEQKAFADLIQKLSMQRDVEVVIDELNNYIKSVDRDAGRLAENLTYILRYSPVFACFQCASTIRMISPIAPLEIHTSHHKTRPYNSVDSSRGRTNSSEDNSQDSEDLEWNESRKKQVQCDAVFGKRAEITKSS

Organism: Dictyocaulus viviparus (NCBI:txid29172)

pLDDT: mean 72.0, std 23.17, range [28.7, 97.62]

Solvent-accessible surface area (backbone atoms only — not comparable to full-atom values): 16494 Å² total; per-residue (Å²): 116,71,70,60,54,51,53,52,52,52,51,52,52,49,53,51,51,50,53,50,52,53,49,55,51,51,52,51,51,52,52,52,51,48,51,56,50,48,53,49,50,53,51,52,50,54,51,48,53,53,50,57,72,69,50,74,76,86,68,85,46,73,66,54,46,52,50,52,52,50,50,52,52,48,52,56,48,51,55,50,51,52,52,50,50,52,51,51,51,51,52,60,70,54,62,48,60,68,58,54,50,49,54,50,49,52,51,51,52,51,50,54,51,49,53,52,49,50,53,50,52,50,53,51,49,55,50,50,52,54,51,50,50,51,51,52,52,52,48,54,50,51,52,49,52,56,57,46,73,74,53,87,54,66,68,63,44,44,51,53,37,54,53,49,38,76,73,44,58,72,81,76,16,48,61,43,51,52,51,42,50,48,66,74,70,38,87,71,56,88,53,75,85,76,64,89,78,78,74,77,75,73,85,73,64,77,82,73,76,74,69,82,84,68,80,77,76,80,90,79,81,87,85,87,83,88,83,85,86,82,86,82,83,90,84,83,78,93,55,89,79,48,69,78,55,54,67,56,58,68,63,60,66,68,70,75,74,79,80,83,90,86,85,91,88,85,93,128

Mean predicted aligned error: 22.74 Å

Radius of gyration: 54.56 Å; Cα contacts (8 Å, |Δi|>4): 28; chains: 1; bounding box: 101×60×170 Å

Foldseek 3Di:
DVVVVVVVVVVVVVVVVVVVVVVVVVVVVVVVVVVVVVVVVVVVVVVVVVVVVVDQPDPPDPVSVVVVVVVVVVVVVVVVVVVVVVVVVVVVVPPVPVVVVVVVVVVVVVVVVVVVVVVVVVVVVVVVVVVVVVVVLVVVVVVLVVVLLPDPDLVVSLVSLVVVLVVDDPVSSVVSVVVSCCSVPPPVCVPSVPDDDPPPPDPPPPPPPPPPDDPPDDDDDDDDDDDDDDDDDDDDDDDPVPVVPVVVVVVVVVVVPPPDDDDDDDDD

Secondary structure (DSSP, 8-state):
-HHHHHHHHHHHHHHHHHHHHHHHHHHHHHHHHHHHHHHHHHHHHHHHHHHHHHS-----SHHHHHHHHHHHHHHHHHHHHHHHHHHHHHHHHT--HHHHHHHHHHHHHHHHHHHHHHHHHHHHHHHHHHHHHHHHHHHHHHHHHHHHHT---HHHHHHHHHHHHHHS-HHHHHHHHHHHHHHHH-TTGGGTTS-----------------TT--------------------------TTTHHHHHHHHHHSSTTSSS---------